Protein AF-A0A3A8YTS2-F1 (afdb_monomer_lite)

Foldseek 3Di:
DDDDDDDDDPPPPPPVVVVVVVVVVVVCCV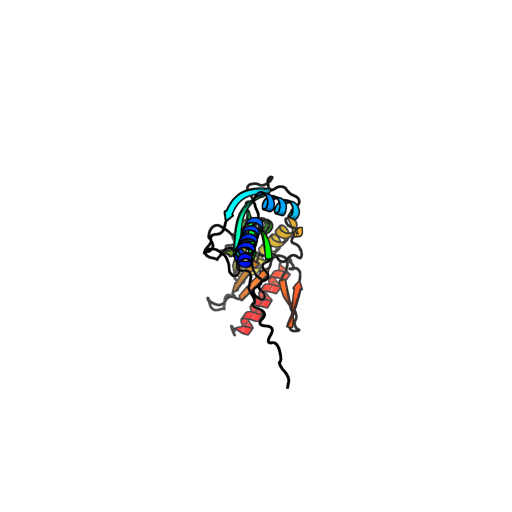VVAFDDQVRLQVVVCVVPVAGKHWDDKAWADPVFFAPQWPTKMKTWMDGPVGRVQIWMKMWTWGDPPPDPDIDIDIAICSLQSVLVVLLVVLCVVLVFDWDKDFAAPRTHPPPDPGGRHIEIEGEDEPVCLLVVLVSQLVSLVVSCVVCVVCQVPQDPYWYWYFYDYPQFDPPDTQIDIDGRNWDFDQDPVRHTDIDGDDSDSVSVSVSRVVSVVVSCVVVVRD

Radius of gyration: 25.74 Å; chains: 1; bounding box: 51×33×103 Å

Secondary structure (DSSP, 8-state):
--------------TTHHHHHHHHHHHHHHHTSS--HHHHHHHHHHHHSS-EEEEEEEEPPGGGBPTTEEEEEEEEEEESS-TT--EEEEEEEE--SSSS--EEEEEE-HHHHHHHHHHHHHHHHHT---EEEEE-TTB-TT-TT--SEEEEEEEE-GGGHHHHHHHHHHHHHHHHHH-GGGTTS--S-EEEEEE--TTS-TT--EEEEEETT-EEEE-TTS-EEEE-----HHHHHHHHHHHHHHHHHHHT--

pLDDT: mean 82.8, std 15.95, range [35.78, 97.44]

Structure (mmCIF, N/CA/C/O backbone):
data_AF-A0A3A8YTS2-F1
#
_entry.id   AF-A0A3A8YTS2-F1
#
loop_
_atom_site.group_PDB
_atom_site.id
_atom_site.type_symbol
_atom_site.label_atom_id
_atom_site.label_alt_id
_atom_site.label_comp_id
_atom_site.label_asym_id
_atom_site.label_entity_id
_atom_site.label_seq_id
_atom_site.pdbx_PDB_ins_code
_atom_site.Cartn_x
_atom_site.Cartn_y
_atom_site.Cartn_z
_atom_site.occupancy
_atom_site.B_iso_or_equiv
_atom_site.auth_seq_id
_atom_site.auth_comp_id
_atom_site.auth_asym_id
_atom_site.auth_atom_id
_atom_site.pdbx_PDB_model_num
ATOM 1 N N . MET A 1 1 ? 30.943 -3.050 80.543 1.00 38.50 1 MET A N 1
ATOM 2 C CA . MET A 1 1 ? 30.653 -4.129 79.573 1.00 38.50 1 MET A CA 1
ATOM 3 C C . MET A 1 1 ? 29.351 -3.802 78.863 1.00 38.50 1 MET A C 1
ATOM 5 O O . MET A 1 1 ? 28.360 -3.494 79.508 1.00 38.50 1 MET A O 1
ATOM 9 N N . THR A 1 2 ? 29.415 -3.751 77.541 1.00 40.06 2 THR A N 1
ATOM 10 C CA . THR A 1 2 ? 28.411 -3.272 76.585 1.00 40.06 2 THR A CA 1
ATOM 11 C C . THR A 1 2 ? 27.394 -4.365 76.243 1.00 40.06 2 THR A C 1
ATOM 13 O O . THR A 1 2 ? 27.772 -5.428 75.763 1.00 40.06 2 THR A O 1
ATOM 16 N N . GLY A 1 3 ? 26.097 -4.098 76.428 1.00 35.78 3 GLY A N 1
ATOM 17 C CA . GLY A 1 3 ? 25.003 -4.967 75.976 1.00 35.78 3 GLY A CA 1
ATOM 18 C C . GLY A 1 3 ? 24.185 -4.301 74.869 1.00 35.78 3 GLY A C 1
ATOM 19 O O . GLY A 1 3 ? 23.282 -3.521 75.149 1.00 35.78 3 GLY A O 1
ATOM 20 N N . ARG A 1 4 ? 24.508 -4.581 73.600 1.00 39.16 4 ARG A N 1
ATOM 21 C CA . ARG A 1 4 ? 23.754 -4.116 72.418 1.00 39.16 4 ARG A CA 1
ATOM 22 C C . ARG A 1 4 ? 22.434 -4.888 72.298 1.00 39.16 4 ARG A C 1
ATOM 24 O O . ARG A 1 4 ? 22.449 -6.091 72.040 1.00 39.16 4 ARG A O 1
ATOM 31 N N . ALA A 1 5 ? 21.301 -4.195 72.395 1.00 44.59 5 ALA A N 1
ATOM 32 C CA . ALA A 1 5 ? 19.997 -4.740 72.029 1.00 44.59 5 ALA A CA 1
ATOM 33 C C . ALA A 1 5 ? 19.909 -4.937 70.500 1.00 44.59 5 ALA A C 1
ATOM 35 O O . ALA A 1 5 ? 20.034 -3.987 69.727 1.00 44.59 5 ALA A O 1
ATOM 36 N N . LYS A 1 6 ? 19.700 -6.180 70.047 1.00 41.78 6 LYS A N 1
ATOM 37 C CA . LYS A 1 6 ? 19.416 -6.508 68.640 1.00 41.78 6 LYS A CA 1
ATOM 38 C C . LYS A 1 6 ? 17.939 -6.234 68.341 1.00 41.78 6 LYS A C 1
ATOM 40 O O . LYS A 1 6 ? 17.083 -7.058 68.654 1.00 41.78 6 LYS A O 1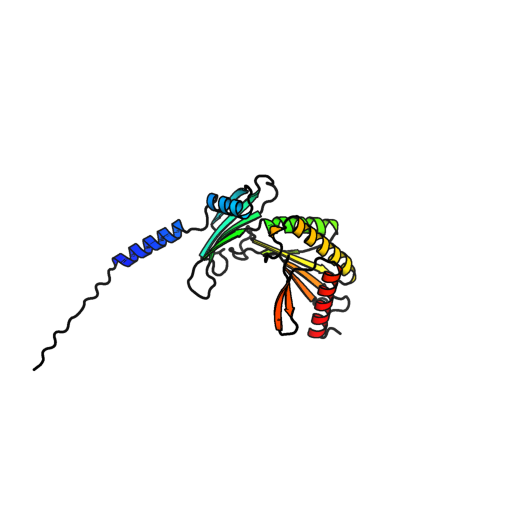
ATOM 45 N N . PHE A 1 7 ? 17.644 -5.117 67.680 1.00 37.53 7 PHE A N 1
ATOM 46 C CA . PHE A 1 7 ? 16.346 -4.899 67.039 1.00 37.53 7 PHE A CA 1
ATOM 47 C C . PHE A 1 7 ? 16.195 -5.864 65.851 1.00 37.53 7 PHE A C 1
ATOM 49 O O . PHE A 1 7 ? 16.777 -5.668 64.786 1.00 37.53 7 PHE A O 1
ATOM 56 N N . ARG A 1 8 ? 15.418 -6.939 66.026 1.00 40.88 8 ARG A N 1
ATOM 57 C CA . ARG A 1 8 ? 14.918 -7.757 64.911 1.00 40.88 8 ARG A CA 1
ATOM 58 C C . ARG A 1 8 ? 13.651 -7.103 64.361 1.00 40.88 8 ARG A C 1
ATOM 60 O O . ARG A 1 8 ? 12.563 -7.332 64.882 1.00 40.88 8 ARG A O 1
ATOM 67 N N . LEU A 1 9 ? 13.775 -6.335 63.280 1.00 39.00 9 LEU A N 1
ATOM 68 C CA . LEU A 1 9 ? 12.622 -5.972 62.455 1.00 39.00 9 LEU A CA 1
ATOM 69 C C . LEU A 1 9 ? 12.096 -7.236 61.755 1.00 39.00 9 LEU A C 1
ATOM 71 O O . LEU A 1 9 ? 12.666 -7.707 60.772 1.00 39.00 9 LEU A O 1
ATOM 75 N N . LYS A 1 10 ? 10.993 -7.801 62.259 1.00 46.00 10 LYS A N 1
ATOM 76 C CA . LYS A 1 10 ? 10.183 -8.768 61.505 1.00 46.00 10 LYS A CA 1
ATOM 77 C C . LYS A 1 10 ? 9.500 -8.016 60.357 1.00 46.00 10 LYS A C 1
ATOM 79 O O . LYS A 1 10 ? 8.442 -7.425 60.555 1.00 46.00 10 LYS A O 1
ATOM 84 N N . LYS A 1 11 ? 10.085 -8.051 59.154 1.00 50.50 11 LYS A N 1
ATOM 85 C CA . LYS A 1 11 ? 9.394 -7.684 57.906 1.00 50.50 11 LYS A CA 1
ATOM 86 C C . LYS A 1 11 ? 8.239 -8.667 57.683 1.00 50.50 11 LYS A C 1
ATOM 88 O O . LYS A 1 11 ? 8.416 -9.711 57.068 1.00 50.50 11 LYS A O 1
ATOM 93 N N . LYS A 1 12 ? 7.048 -8.352 58.197 1.00 51.62 12 LYS A N 1
ATOM 94 C CA . LYS A 1 12 ? 5.807 -8.925 57.668 1.00 51.62 12 LYS A CA 1
ATOM 95 C C . LYS A 1 12 ? 5.528 -8.198 56.354 1.00 51.62 12 LYS A C 1
ATOM 97 O O . LYS A 1 12 ? 4.976 -7.104 56.366 1.00 51.62 12 LYS A O 1
ATOM 102 N N . GLN A 1 13 ? 5.991 -8.754 55.235 1.00 56.69 13 GLN A N 1
ATOM 103 C CA . GLN A 1 13 ? 5.533 -8.293 53.923 1.00 56.69 13 GLN A CA 1
ATOM 104 C C . GLN A 1 13 ? 4.017 -8.534 53.843 1.00 56.69 13 GLN A C 1
ATOM 106 O O . GLN A 1 13 ? 3.571 -9.641 54.161 1.00 56.69 13 GLN A O 1
ATOM 111 N N . PRO A 1 14 ? 3.203 -7.528 53.484 1.00 54.41 14 PRO A N 1
ATOM 112 C CA . PRO A 1 14 ? 1.765 -7.701 53.420 1.00 54.41 14 PRO A CA 1
ATOM 113 C C . PRO A 1 14 ? 1.437 -8.528 52.173 1.00 54.41 14 PRO A C 1
ATOM 115 O O . PRO A 1 14 ? 1.410 -8.014 51.059 1.00 54.41 14 PRO A O 1
ATOM 118 N N . LEU A 1 15 ? 1.164 -9.819 52.374 1.00 58.44 15 LEU A N 1
ATOM 119 C CA . LEU A 1 15 ? 0.694 -10.766 51.349 1.00 58.44 15 LEU A CA 1
ATOM 120 C C . LEU A 1 15 ? -0.570 -10.287 50.602 1.00 58.44 15 LEU A C 1
ATOM 122 O O . LEU A 1 15 ? -0.858 -10.770 49.515 1.00 58.44 15 LEU A O 1
ATOM 126 N N . TRP A 1 16 ? -1.286 -9.304 51.151 1.00 53.66 16 TRP A N 1
ATOM 127 C CA . TRP A 1 16 ? -2.486 -8.686 50.580 1.00 53.66 16 TRP A CA 1
ATOM 128 C C . TRP A 1 16 ? -2.204 -7.671 49.462 1.00 53.66 16 TRP A C 1
ATOM 130 O O . TRP A 1 16 ? -3.100 -7.365 48.682 1.00 53.66 16 TRP A O 1
ATOM 140 N N . ALA A 1 17 ? -0.971 -7.166 49.341 1.00 61.22 17 ALA A N 1
ATOM 141 C CA . ALA A 1 17 ? -0.621 -6.215 48.284 1.00 61.22 17 ALA A CA 1
ATOM 142 C C . ALA A 1 17 ? -0.572 -6.876 46.894 1.00 61.22 17 ALA A C 1
ATOM 144 O O . ALA A 1 17 ? -0.931 -6.251 45.904 1.00 61.22 17 ALA A O 1
ATOM 145 N N . LEU A 1 18 ? -0.181 -8.152 46.825 1.00 65.50 18 LEU A N 1
ATOM 146 C CA . LEU A 1 18 ? -0.110 -8.938 45.588 1.00 65.50 18 LEU A CA 1
ATOM 147 C C . LEU A 1 18 ? -1.474 -9.151 44.902 1.00 65.50 18 LEU A C 1
ATOM 149 O O . LEU A 1 18 ? -1.565 -8.854 43.713 1.00 65.50 18 LEU A O 1
ATOM 153 N N . PRO A 1 19 ? -2.541 -9.610 45.587 1.00 70.88 19 PRO A N 1
ATOM 154 C CA . PRO A 1 19 ? -3.847 -9.784 44.953 1.00 70.88 19 PRO A CA 1
ATOM 155 C C . PRO A 1 19 ? -4.504 -8.451 44.578 1.00 70.88 19 PRO A C 1
ATOM 157 O O . PRO A 1 19 ? -5.161 -8.382 43.545 1.00 70.88 19 PRO A O 1
ATOM 160 N N . ILE A 1 20 ? -4.292 -7.381 45.355 1.00 76.06 20 ILE A N 1
ATOM 161 C CA . ILE A 1 20 ? -4.792 -6.038 45.017 1.00 76.06 20 ILE A CA 1
ATOM 162 C C . ILE A 1 20 ? -4.065 -5.498 43.784 1.00 76.06 20 ILE A C 1
ATOM 164 O O . ILE A 1 20 ? -4.709 -5.008 42.865 1.00 76.06 20 ILE A O 1
ATOM 168 N N . LEU A 1 21 ? -2.740 -5.641 43.720 1.00 74.31 21 LEU A N 1
ATOM 169 C CA . LEU A 1 21 ? -1.957 -5.246 42.552 1.00 74.31 21 LEU A CA 1
ATOM 170 C C . LEU A 1 21 ? -2.343 -6.063 41.313 1.00 74.31 21 LEU A C 1
ATOM 172 O O . LEU A 1 21 ? -2.489 -5.490 40.241 1.00 74.31 21 LEU A O 1
ATOM 176 N N . ALA A 1 22 ? -2.567 -7.372 41.455 1.00 74.31 22 ALA A N 1
ATOM 177 C CA . ALA A 1 22 ? -3.035 -8.232 40.369 1.00 74.31 22 ALA A CA 1
ATOM 178 C C . ALA A 1 22 ? -4.455 -7.867 39.908 1.00 74.31 22 ALA A C 1
ATOM 180 O O . ALA A 1 22 ? -4.718 -7.861 38.710 1.00 74.31 22 ALA A O 1
ATOM 181 N N . ALA A 1 23 ? -5.356 -7.516 40.829 1.00 72.12 23 ALA A N 1
ATOM 182 C CA . ALA A 1 23 ? -6.703 -7.058 40.505 1.00 72.12 23 ALA A CA 1
ATOM 183 C C . ALA A 1 23 ? -6.691 -5.681 39.824 1.00 72.12 23 ALA A C 1
ATOM 185 O O . ALA A 1 23 ? -7.392 -5.489 38.837 1.00 72.12 23 ALA A O 1
ATOM 186 N N . VAL A 1 24 ? -5.856 -4.747 40.288 1.00 70.00 24 VAL A N 1
ATOM 187 C CA . VAL A 1 24 ? -5.654 -3.441 39.645 1.00 70.00 24 VAL A CA 1
ATOM 188 C C . VAL A 1 24 ? -5.032 -3.621 38.262 1.00 70.00 24 VAL A C 1
ATOM 190 O O . VAL A 1 24 ? -5.533 -3.043 37.309 1.00 70.00 24 VAL A O 1
ATOM 193 N N . LEU A 1 25 ? -4.021 -4.479 38.107 1.00 61.66 25 LEU A N 1
ATOM 194 C CA . LEU A 1 25 ? -3.451 -4.836 36.803 1.00 61.66 25 LEU A CA 1
ATOM 195 C C . LEU A 1 25 ? -4.480 -5.503 35.888 1.00 61.66 25 LEU A C 1
ATOM 197 O O . LEU A 1 25 ? -4.519 -5.187 34.709 1.00 61.66 25 LEU A O 1
ATOM 201 N N . ALA A 1 26 ? -5.339 -6.382 36.404 1.00 56.75 26 ALA A N 1
ATOM 202 C CA . ALA A 1 26 ? -6.396 -7.012 35.619 1.00 56.75 26 ALA A CA 1
ATOM 203 C C . ALA A 1 26 ? -7.455 -5.991 35.176 1.00 56.75 26 ALA A C 1
ATOM 205 O O . ALA A 1 26 ? -7.835 -5.975 34.009 1.00 56.75 26 ALA A O 1
ATOM 206 N N . VAL A 1 27 ? -7.887 -5.098 36.071 1.00 53.81 27 VAL A N 1
ATOM 207 C CA . VAL A 1 27 ? -8.822 -4.009 35.752 1.00 53.81 27 VAL A CA 1
ATOM 208 C C . VAL A 1 27 ? -8.192 -3.015 34.779 1.00 53.81 27 VAL A C 1
ATOM 210 O O . VAL A 1 27 ? -8.873 -2.584 33.856 1.00 53.81 27 VAL A O 1
ATOM 213 N N . LEU A 1 28 ? -6.900 -2.704 34.907 1.00 53.47 28 LEU A N 1
ATOM 214 C CA . LEU A 1 28 ? -6.157 -1.902 33.935 1.00 53.47 28 LEU A CA 1
ATOM 215 C C . LEU A 1 28 ? -6.074 -2.636 32.587 1.00 53.47 28 LEU A C 1
ATOM 217 O O . LEU A 1 28 ? -6.464 -2.078 31.578 1.00 53.47 28 LEU A O 1
ATOM 221 N N . CYS A 1 29 ? -5.714 -3.915 32.532 1.00 52.31 29 CYS A N 1
ATOM 222 C CA . CYS A 1 29 ? -5.696 -4.686 31.282 1.00 52.31 29 CYS A CA 1
ATOM 223 C C . CYS A 1 29 ? -7.077 -4.812 30.604 1.00 52.31 29 CYS A C 1
ATOM 225 O O . CYS A 1 29 ? -7.149 -4.952 29.384 1.00 52.31 29 CYS A O 1
ATOM 227 N N . ILE A 1 30 ? -8.172 -4.779 31.374 1.00 49.91 30 ILE A N 1
ATOM 228 C CA . ILE A 1 30 ? -9.552 -4.817 30.859 1.00 49.91 30 ILE A CA 1
ATOM 229 C C . ILE A 1 30 ? -10.023 -3.419 30.421 1.00 49.91 30 ILE A C 1
ATOM 231 O O . ILE A 1 30 ? -10.645 -3.289 29.369 1.00 49.91 30 ILE A O 1
ATOM 235 N N . SER A 1 31 ? -9.706 -2.376 31.193 1.00 43.81 31 SER A N 1
ATOM 236 C CA . SER A 1 31 ? -10.124 -0.985 30.932 1.00 43.81 31 SER A CA 1
ATOM 237 C C . SER A 1 31 ? -9.266 -0.304 29.863 1.00 43.81 31 SER A C 1
ATOM 239 O O . SER A 1 31 ? -9.747 0.566 29.148 1.00 43.81 31 SER A O 1
ATOM 241 N N . PHE A 1 32 ? -8.016 -0.744 29.721 1.00 52.72 32 PHE A N 1
ATOM 242 C CA . PHE A 1 32 ? -7.066 -0.360 28.680 1.00 52.72 32 PHE A CA 1
ATOM 243 C C . PHE A 1 32 ? -6.991 -1.444 27.596 1.00 52.72 32 PHE A C 1
ATOM 245 O O . PHE A 1 32 ? -5.965 -1.614 26.959 1.00 52.72 32 PHE A O 1
ATOM 252 N N . GLY A 1 33 ? -8.045 -2.235 27.373 1.00 57.69 33 GLY A N 1
ATOM 253 C CA . GLY A 1 33 ? -8.090 -3.148 26.228 1.00 57.69 33 GLY A CA 1
ATOM 254 C C . GLY A 1 33 ? -7.972 -2.395 24.888 1.00 57.69 33 GLY A C 1
ATOM 255 O O . GLY A 1 33 ? -8.182 -1.183 24.842 1.00 57.69 33 GLY A O 1
ATOM 256 N N . PRO A 1 34 ? -7.636 -3.074 23.776 1.00 68.62 34 PRO A N 1
ATOM 257 C CA . PRO A 1 34 ? -7.654 -2.440 22.459 1.00 68.62 34 PRO A CA 1
ATOM 258 C C . PRO A 1 34 ? -9.042 -1.839 22.168 1.00 68.62 34 PRO A C 1
ATOM 260 O O . PRO A 1 34 ? -10.056 -2.402 22.595 1.00 68.62 34 PRO A O 1
ATOM 263 N N . SER A 1 35 ? -9.062 -0.694 21.474 1.00 77.69 35 SER A N 1
ATOM 264 C CA . SER A 1 35 ? -10.186 0.252 21.372 1.00 77.69 35 SER A CA 1
ATOM 265 C C . SER A 1 35 ? -11.552 -0.396 21.113 1.00 77.69 35 SER A C 1
ATOM 267 O O . SER A 1 35 ? -11.673 -1.410 20.438 1.00 77.69 35 SER A O 1
ATOM 269 N N . SER A 1 36 ? -12.637 0.199 21.609 1.00 88.12 36 SER A N 1
ATOM 270 C CA . SER A 1 36 ? -13.996 -0.222 21.231 1.00 88.12 36 SER A CA 1
ATOM 271 C C . SER A 1 36 ? -14.341 0.200 19.792 1.00 88.12 36 SER A C 1
ATOM 273 O O . SER A 1 36 ? -13.640 1.013 19.188 1.00 88.12 36 SER A O 1
ATOM 275 N N . ARG A 1 37 ? -15.464 -0.295 19.241 1.00 92.81 37 ARG A N 1
ATOM 276 C CA . ARG A 1 37 ? -15.990 0.180 17.940 1.00 92.81 37 ARG A CA 1
ATOM 277 C C . ARG A 1 37 ? -16.213 1.696 17.942 1.00 92.81 37 ARG A C 1
ATOM 279 O O . ARG A 1 37 ? -15.852 2.364 16.982 1.00 92.81 37 ARG A O 1
ATOM 286 N N . SER A 1 38 ? -16.773 2.237 19.025 1.00 90.31 38 SER A N 1
ATOM 287 C CA . SER A 1 38 ? -17.026 3.675 19.160 1.00 90.31 38 SER A CA 1
ATOM 288 C C . SER A 1 38 ? -15.731 4.482 19.224 1.00 90.31 38 SER A C 1
ATOM 290 O O . SER A 1 38 ? -15.632 5.506 18.558 1.00 90.31 38 SER A O 1
ATOM 292 N N . ALA A 1 39 ? -14.728 3.996 19.962 1.00 91.31 39 ALA A N 1
ATOM 293 C CA . ALA A 1 39 ? -13.422 4.647 20.045 1.00 91.31 39 ALA A CA 1
ATOM 294 C C . ALA A 1 39 ? -12.687 4.629 18.694 1.00 91.31 39 ALA A C 1
ATOM 296 O O . ALA A 1 39 ? -12.148 5.651 18.285 1.00 91.31 39 ALA A O 1
ATOM 297 N N . MET A 1 40 ? -12.729 3.511 17.957 1.00 94.31 40 MET A N 1
ATOM 298 C CA . MET A 1 40 ? -12.158 3.442 16.605 1.00 94.31 40 MET A CA 1
ATOM 299 C C . MET A 1 40 ? -12.880 4.387 15.636 1.00 94.31 40 MET A C 1
ATOM 301 O O . MET A 1 40 ? -12.242 5.110 14.878 1.00 94.31 40 MET A O 1
ATOM 305 N N . LYS A 1 41 ? -14.216 4.448 15.696 1.00 94.69 41 LYS A N 1
ATOM 306 C CA . LYS A 1 41 ? -14.986 5.406 14.895 1.00 94.69 41 LYS A CA 1
ATOM 307 C C . LYS A 1 41 ? -14.583 6.855 15.203 1.00 94.69 41 LYS A C 1
ATOM 309 O O . LYS A 1 41 ? -14.443 7.654 14.281 1.00 94.69 41 LYS A O 1
ATOM 314 N N . GLN A 1 42 ? -14.420 7.192 16.482 1.00 93.19 42 GLN A N 1
ATOM 315 C CA . GLN A 1 42 ? -13.991 8.522 16.907 1.00 93.19 42 GLN A CA 1
ATOM 316 C C . GLN A 1 42 ? -12.585 8.848 16.394 1.00 93.19 42 GLN A C 1
ATOM 318 O O . GLN A 1 42 ? -12.412 9.911 15.808 1.00 93.19 42 GLN A O 1
ATOM 323 N N . TYR A 1 43 ? -11.635 7.919 16.533 1.00 92.75 43 TYR A N 1
ATOM 324 C CA . TYR A 1 43 ? -10.276 8.053 16.003 1.00 92.75 43 TYR A CA 1
ATOM 325 C C . TYR A 1 43 ? -10.273 8.372 14.502 1.00 92.75 43 TYR A C 1
ATOM 327 O O . TYR A 1 43 ? -9.673 9.359 14.086 1.00 92.75 43 TYR A O 1
ATOM 335 N N . LEU A 1 44 ? -11.000 7.593 13.693 1.00 94.62 44 LEU A N 1
ATOM 336 C CA . LEU A 1 44 ? -11.069 7.813 12.244 1.00 94.62 44 LEU A CA 1
ATOM 337 C C . LEU A 1 44 ? -11.681 9.179 11.905 1.00 94.62 44 LEU A C 1
ATOM 339 O O . LEU A 1 44 ? -11.197 9.880 11.020 1.00 94.62 44 LEU A O 1
ATOM 343 N N . ARG A 1 45 ? -12.720 9.592 12.640 1.00 94.62 45 ARG A N 1
ATOM 344 C CA . ARG A 1 45 ? -13.344 10.905 12.454 1.00 94.62 45 ARG A CA 1
ATOM 345 C C . ARG A 1 45 ? -12.409 12.054 12.813 1.00 94.62 45 ARG A C 1
ATOM 347 O O . ARG A 1 45 ? -12.382 13.045 12.096 1.00 94.62 45 ARG A O 1
ATOM 354 N N . GLU A 1 46 ? -11.671 11.938 13.910 1.00 92.12 46 GLU A N 1
ATOM 355 C CA . GLU A 1 46 ? -10.689 12.943 14.326 1.00 92.12 46 GLU A CA 1
ATOM 356 C C . GLU A 1 46 ? -9.531 13.033 13.329 1.00 92.12 46 GLU A C 1
ATOM 358 O O . GLU A 1 46 ? -9.104 14.134 12.993 1.00 92.12 46 GLU A O 1
ATOM 363 N N . ARG A 1 47 ? -9.072 11.890 12.808 1.00 89.75 47 ARG A N 1
ATOM 364 C CA . ARG A 1 47 ? -7.975 11.821 11.838 1.00 89.75 47 ARG A CA 1
ATOM 365 C C . ARG A 1 47 ? -8.346 12.405 10.474 1.00 89.75 47 ARG A C 1
ATOM 367 O O . ARG A 1 47 ? -7.540 13.125 9.893 1.00 89.75 47 ARG A O 1
ATOM 374 N N . TYR A 1 48 ? -9.541 12.100 9.969 1.00 90.94 48 TYR A N 1
ATOM 375 C CA . TYR A 1 48 ? -9.929 12.412 8.587 1.00 90.94 48 TYR A CA 1
ATOM 376 C C . TYR A 1 48 ? -11.019 13.479 8.453 1.00 90.94 48 TYR A C 1
ATOM 378 O O . TYR A 1 48 ? -11.421 13.804 7.339 1.00 90.94 48 TYR A O 1
ATOM 386 N N . GLY A 1 49 ? -11.551 14.002 9.560 1.00 92.44 49 GLY A N 1
ATOM 387 C CA . GLY A 1 49 ? -12.611 15.016 9.539 1.00 92.44 49 GLY A CA 1
ATOM 388 C C . GLY A 1 49 ? -13.928 14.545 8.909 1.00 92.44 49 GLY A C 1
ATOM 389 O O . GLY A 1 49 ? -14.759 15.375 8.547 1.00 92.44 49 GLY A O 1
ATOM 390 N N . ARG A 1 50 ? -14.136 13.228 8.768 1.00 93.94 50 ARG A N 1
ATOM 391 C CA . ARG A 1 50 ? -15.301 12.628 8.093 1.00 93.94 50 ARG A CA 1
ATOM 392 C C . ARG A 1 50 ? -15.924 11.492 8.898 1.00 93.94 50 ARG A C 1
ATOM 394 O O . ARG A 1 50 ? -15.311 10.931 9.802 1.00 93.94 50 ARG A O 1
ATOM 401 N N . GLU A 1 51 ? -17.166 11.145 8.577 1.00 96.62 51 GLU A N 1
ATOM 402 C CA . GLU A 1 51 ? -17.892 10.079 9.271 1.00 96.62 51 GLU A CA 1
ATOM 403 C C . GLU A 1 51 ? -17.600 8.698 8.670 1.00 96.62 51 GLU A C 1
ATOM 405 O O . GLU A 1 51 ? -17.694 8.492 7.462 1.00 96.62 51 GLU A O 1
ATOM 410 N N . PHE A 1 52 ? -17.340 7.728 9.547 1.00 97.12 52 PHE A N 1
ATOM 411 C CA . PHE A 1 52 ? -17.096 6.332 9.182 1.00 97.12 52 PHE A CA 1
ATOM 412 C C . PHE A 1 52 ? -18.089 5.389 9.854 1.00 97.12 52 PHE A C 1
ATOM 414 O O . PHE A 1 52 ? -18.663 5.680 10.914 1.00 97.12 52 PHE A O 1
ATOM 421 N N . VAL A 1 53 ? -18.249 4.215 9.256 1.00 97.00 53 VAL A N 1
ATOM 422 C CA . VAL A 1 53 ? -18.989 3.092 9.819 1.00 97.00 53 VAL A CA 1
ATOM 423 C C . VAL A 1 53 ? -18.013 1.953 10.072 1.00 97.00 53 VAL A C 1
ATOM 425 O O . VAL A 1 53 ? -17.288 1.526 9.181 1.00 97.00 53 VAL A O 1
ATOM 428 N N . ILE A 1 54 ? -18.011 1.438 11.301 1.00 97.25 54 ILE A N 1
ATOM 429 C CA . ILE A 1 54 ? -17.336 0.177 11.609 1.00 97.25 54 ILE A CA 1
ATOM 430 C C . ILE A 1 54 ? -18.271 -0.945 11.170 1.00 97.25 54 ILE A C 1
ATOM 432 O O . ILE A 1 54 ? -19.410 -0.995 11.637 1.00 97.25 54 ILE A O 1
ATOM 436 N N . LEU A 1 55 ? -17.805 -1.830 10.297 1.00 96.31 55 LEU A N 1
ATOM 437 C CA . LEU A 1 55 ? -18.553 -2.973 9.780 1.00 96.31 55 LEU A CA 1
ATOM 438 C C . LEU A 1 55 ? -18.364 -4.165 10.726 1.00 96.31 55 LEU A C 1
ATOM 440 O O . LEU A 1 55 ? -19.301 -4.589 11.407 1.00 96.31 55 LEU A O 1
ATOM 444 N N . SER A 1 56 ? -17.122 -4.606 10.910 1.00 95.25 56 SER A N 1
ATOM 445 C CA . SER A 1 56 ? -16.742 -5.719 11.787 1.00 95.25 56 SER A CA 1
ATOM 446 C C . SER A 1 56 ? -15.771 -5.259 12.880 1.00 95.25 56 SER A C 1
ATOM 448 O O . SER A 1 56 ? -15.158 -4.194 12.801 1.00 95.25 56 SER A O 1
ATOM 450 N N . SER A 1 57 ? -15.674 -6.037 13.957 1.00 94.50 57 SER A N 1
ATOM 451 C CA . SER A 1 57 ? -14.651 -5.840 14.982 1.00 94.50 57 SER A CA 1
ATOM 452 C C . SER A 1 57 ? -14.329 -7.169 15.631 1.00 94.50 57 SER A C 1
ATOM 454 O O . SER A 1 57 ? -15.222 -7.811 16.183 1.00 94.50 57 SER A O 1
ATOM 456 N N . GLU A 1 58 ? -13.058 -7.541 15.605 1.00 92.75 58 GLU A N 1
ATOM 457 C CA . GLU A 1 58 ? -12.596 -8.846 16.055 1.00 92.75 58 GLU A CA 1
ATOM 458 C C . GLU A 1 58 ? -11.399 -8.678 16.980 1.00 92.75 58 GLU A C 1
ATOM 460 O O . GLU A 1 58 ? -10.471 -7.916 16.710 1.00 92.75 58 GLU A O 1
ATOM 465 N N . LYS A 1 59 ? -11.427 -9.369 18.121 1.00 92.25 59 LYS A N 1
ATOM 466 C CA . LYS A 1 59 ? -10.251 -9.454 18.984 1.00 92.25 59 LYS A CA 1
ATOM 467 C C . LYS A 1 59 ? -9.305 -10.484 18.379 1.00 92.25 59 LYS A C 1
ATOM 469 O O . LYS A 1 59 ? -9.728 -11.609 18.132 1.00 92.25 59 LYS A O 1
ATOM 474 N N . VAL A 1 60 ? -8.043 -10.114 18.198 1.00 92.06 60 VAL A N 1
ATOM 475 C CA . VAL A 1 60 ? -7.047 -11.009 17.606 1.00 92.06 60 VAL A CA 1
ATOM 476 C C . VAL A 1 60 ? -6.698 -12.114 18.615 1.00 92.06 60 VAL A C 1
ATOM 478 O O . VAL A 1 60 ? -6.371 -11.796 19.768 1.00 92.06 60 VAL A O 1
ATOM 481 N N . PRO A 1 61 ? -6.794 -13.400 18.228 1.00 92.06 61 PRO A N 1
ATOM 482 C CA . PRO A 1 61 ? -6.336 -14.5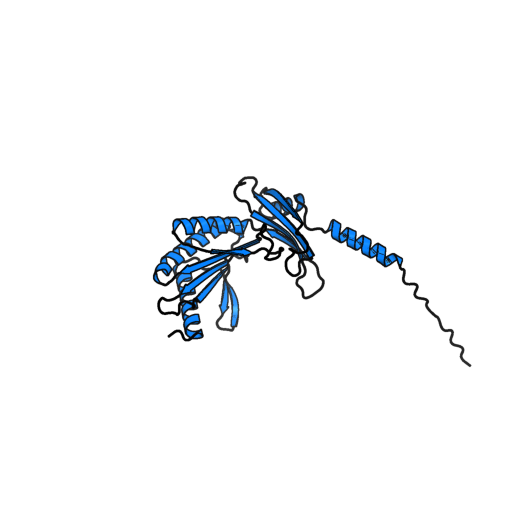20 19.044 1.00 92.06 61 PRO A CA 1
ATOM 483 C C . PRO A 1 61 ? -4.853 -14.395 19.397 1.00 92.06 61 PRO A C 1
ATOM 485 O O . PRO A 1 61 ? -4.064 -13.860 18.623 1.00 92.06 61 PRO A O 1
ATOM 488 N N . ARG A 1 62 ? -4.459 -14.882 20.578 1.00 89.56 62 ARG A N 1
ATOM 489 C CA . ARG A 1 62 ? -3.093 -14.697 21.100 1.00 89.56 62 ARG A CA 1
ATOM 490 C C . ARG A 1 62 ? -2.024 -15.332 20.203 1.00 89.56 62 ARG A C 1
ATOM 492 O O . ARG A 1 62 ? -0.927 -14.799 20.101 1.00 89.56 62 ARG A O 1
ATOM 499 N N . ASP A 1 63 ? -2.351 -16.461 19.595 1.00 93.31 63 ASP A N 1
ATOM 500 C CA . ASP A 1 63 ? -1.535 -17.216 18.643 1.00 93.31 63 ASP A CA 1
ATOM 501 C C . ASP A 1 63 ? -1.388 -16.525 17.279 1.00 93.31 63 ASP A C 1
ATOM 503 O O . ASP A 1 63 ? -0.459 -16.839 16.544 1.00 93.31 63 ASP A O 1
ATOM 507 N N . LEU A 1 64 ? -2.246 -15.546 16.977 1.00 94.56 64 LEU A N 1
ATOM 508 C CA . LEU A 1 64 ? -2.211 -14.745 15.750 1.00 94.56 64 LEU A CA 1
ATOM 509 C C . LEU A 1 64 ? -1.714 -13.311 15.987 1.00 94.56 64 LEU A C 1
ATOM 511 O O . LEU A 1 64 ? -1.870 -12.445 15.124 1.00 94.56 64 LEU A O 1
ATOM 515 N N . LEU A 1 65 ? -1.136 -13.025 17.156 1.00 93.44 65 LEU A N 1
ATOM 516 C CA . LEU A 1 65 ? -0.528 -11.726 17.434 1.00 93.44 65 LEU A CA 1
ATOM 517 C C . LEU A 1 65 ? 0.848 -11.619 16.774 1.00 93.44 65 LEU A C 1
ATOM 519 O O . LEU A 1 65 ? 1.653 -12.548 16.795 1.00 93.44 65 LEU A O 1
ATOM 523 N N . GLY A 1 66 ? 1.128 -10.445 16.216 1.00 91.88 66 GLY A N 1
ATOM 524 C CA . GLY A 1 66 ? 2.430 -10.107 15.668 1.00 91.88 66 GLY A CA 1
ATOM 525 C C . GLY A 1 66 ? 3.510 -10.028 16.747 1.00 91.88 66 GLY A C 1
ATOM 526 O O . GLY A 1 66 ? 3.251 -9.976 17.954 1.00 91.88 66 GLY A O 1
ATOM 527 N N . HIS A 1 67 ? 4.765 -9.988 16.304 1.00 90.56 67 HIS A N 1
ATOM 528 C CA . HIS A 1 67 ? 5.905 -9.876 17.205 1.00 90.56 67 HIS A CA 1
ATOM 529 C C . HIS A 1 67 ? 5.777 -8.639 18.112 1.00 90.56 67 HIS A C 1
ATOM 531 O O . HIS A 1 67 ? 5.470 -7.546 17.639 1.00 90.56 67 HIS A O 1
ATOM 537 N N . ARG A 1 68 ? 6.027 -8.820 19.419 1.00 90.00 68 ARG A N 1
ATOM 538 C CA . ARG A 1 68 ? 5.941 -7.776 20.464 1.00 90.00 68 ARG A CA 1
ATOM 539 C C . ARG A 1 68 ? 4.550 -7.171 20.682 1.00 90.00 68 ARG A C 1
ATOM 541 O O . ARG A 1 68 ? 4.443 -6.168 21.383 1.00 90.00 68 ARG A O 1
ATOM 548 N N . VAL A 1 69 ? 3.495 -7.787 20.151 1.00 91.31 69 VAL A N 1
ATOM 549 C CA . VAL A 1 69 ? 2.106 -7.385 20.395 1.00 91.31 69 VAL A CA 1
ATOM 550 C C . VAL A 1 69 ? 1.525 -8.202 21.548 1.00 91.31 69 VAL A C 1
ATOM 552 O O . VAL A 1 69 ? 1.576 -9.429 21.552 1.00 91.31 69 VAL A O 1
ATOM 555 N N . TYR A 1 70 ? 0.949 -7.520 22.535 1.00 90.44 70 TYR A N 1
ATOM 556 C CA . TYR A 1 70 ? 0.337 -8.140 23.715 1.00 90.44 70 TYR A CA 1
ATOM 557 C C . TYR A 1 70 ? -1.164 -8.369 23.555 1.00 90.44 70 TYR A C 1
ATOM 559 O O . TYR A 1 70 ? -1.724 -9.310 24.117 1.00 90.44 70 TYR A O 1
ATOM 567 N N . SER A 1 71 ? -1.832 -7.479 22.826 1.00 91.88 71 SER A N 1
ATOM 568 C CA . SER A 1 71 ? -3.268 -7.531 22.581 1.00 91.88 71 SER A CA 1
ATOM 569 C C . SER A 1 71 ? -3.585 -6.665 21.377 1.00 91.88 71 SER A C 1
ATOM 571 O O . SER A 1 71 ? -3.075 -5.551 21.280 1.00 91.88 71 SER A O 1
ATOM 573 N N . ALA A 1 72 ? -4.438 -7.153 20.484 1.00 93.75 72 ALA A N 1
ATOM 574 C CA . ALA A 1 72 ? -4.896 -6.403 19.329 1.00 93.75 72 ALA A CA 1
ATOM 575 C C . ALA A 1 72 ? -6.386 -6.642 19.089 1.00 93.75 72 ALA A C 1
ATOM 577 O O . ALA A 1 72 ? -6.952 -7.685 19.435 1.00 93.75 72 ALA A O 1
ATOM 578 N N . ARG A 1 73 ? -7.024 -5.651 18.482 1.00 95.06 73 ARG A N 1
ATOM 579 C CA . ARG A 1 73 ? -8.356 -5.747 17.904 1.00 95.06 73 ARG A CA 1
ATOM 580 C C . ARG A 1 73 ? -8.299 -5.151 16.512 1.00 95.06 73 ARG A C 1
ATOM 5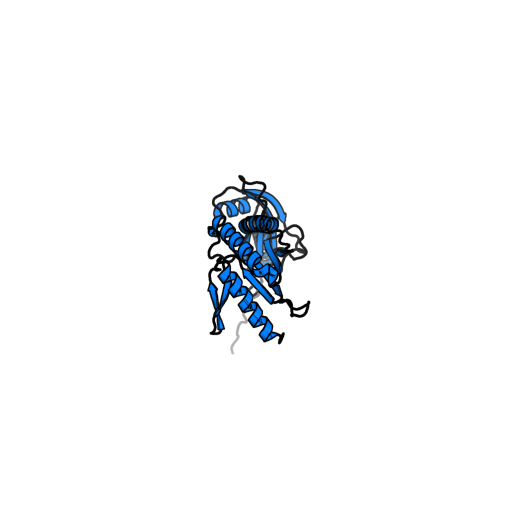82 O O . ARG A 1 73 ? -7.767 -4.056 16.339 1.00 95.06 73 ARG A O 1
ATOM 589 N N . THR A 1 74 ? -8.848 -5.870 15.552 1.00 95.50 74 THR A N 1
ATOM 590 C CA . THR A 1 74 ? -8.965 -5.445 14.163 1.00 95.50 74 THR A CA 1
ATOM 591 C C . THR A 1 74 ? -10.398 -5.023 13.876 1.00 95.50 74 THR A C 1
ATOM 593 O O . THR A 1 74 ? -11.349 -5.390 14.577 1.00 95.50 74 THR A O 1
ATOM 596 N N . PHE A 1 75 ? -10.544 -4.191 12.859 1.00 96.00 75 PHE A N 1
ATOM 597 C CA . PHE A 1 75 ? -11.804 -3.629 12.414 1.00 96.00 75 PHE A CA 1
ATOM 598 C C . PHE A 1 75 ? -11.799 -3.609 10.895 1.00 96.00 75 PHE A C 1
ATOM 600 O O . PHE A 1 75 ? -10.777 -3.296 10.287 1.00 96.00 75 PHE A O 1
ATOM 607 N N . THR A 1 76 ? -12.951 -3.872 10.294 1.00 96.94 76 THR A N 1
ATOM 608 C CA . THR A 1 76 ? -13.229 -3.422 8.931 1.00 96.94 76 THR A CA 1
ATOM 609 C C . THR A 1 76 ? -14.111 -2.190 9.029 1.00 96.94 76 THR A C 1
ATOM 611 O O . THR A 1 76 ? -15.105 -2.194 9.763 1.00 96.94 76 THR A O 1
ATOM 614 N N . ALA A 1 77 ? -13.751 -1.138 8.310 1.00 97.06 77 ALA A N 1
ATOM 615 C CA . ALA A 1 77 ? -14.464 0.125 8.282 1.00 97.06 77 ALA A CA 1
ATOM 616 C C . ALA A 1 77 ? -14.699 0.570 6.837 1.00 97.06 77 ALA A C 1
ATOM 618 O O . ALA A 1 77 ? -14.075 0.062 5.909 1.00 97.06 77 ALA A O 1
ATOM 619 N N . ALA A 1 78 ? -15.627 1.500 6.660 1.00 97.44 78 ALA A N 1
ATOM 620 C CA . ALA A 1 78 ? -15.840 2.201 5.403 1.00 97.44 78 ALA A CA 1
ATOM 621 C C . ALA A 1 78 ? -16.285 3.639 5.701 1.00 97.44 78 ALA A C 1
ATOM 623 O O . ALA A 1 78 ? -16.925 3.879 6.742 1.00 97.44 78 ALA A O 1
ATOM 624 N N . PRO A 1 79 ? -15.966 4.610 4.834 1.00 96.31 79 PRO A N 1
ATOM 625 C CA . PRO A 1 79 ? -16.606 5.912 4.884 1.00 96.31 79 PRO A CA 1
ATOM 626 C C . PRO A 1 79 ? -18.126 5.795 4.772 1.00 96.31 79 PRO A C 1
ATOM 628 O O . PRO A 1 79 ? -18.656 4.926 4.083 1.00 96.31 79 PRO A O 1
ATOM 631 N N . LYS A 1 80 ? -18.859 6.668 5.466 1.00 95.88 80 LYS A N 1
ATOM 632 C CA . LYS A 1 80 ? -20.330 6.625 5.446 1.00 95.88 80 LYS A CA 1
ATOM 633 C C . LYS A 1 80 ? -20.910 6.985 4.069 1.00 95.88 80 LYS A C 1
ATOM 635 O O . LYS A 1 80 ? -21.993 6.526 3.722 1.00 95.88 80 LYS A O 1
ATOM 640 N N . ASP A 1 81 ? -20.208 7.839 3.344 1.00 95.06 81 ASP A N 1
ATOM 641 C CA . ASP A 1 81 ? -20.527 8.385 2.025 1.00 95.06 81 ASP A CA 1
ATOM 642 C C . ASP A 1 81 ? -19.935 7.575 0.858 1.00 95.06 81 ASP A C 1
ATOM 644 O O . ASP A 1 81 ? -20.382 7.753 -0.269 1.00 95.06 81 ASP A O 1
ATOM 648 N N . ASP A 1 82 ? -19.001 6.657 1.126 1.00 94.50 82 ASP A N 1
ATOM 649 C CA . ASP A 1 82 ? -18.458 5.701 0.150 1.00 94.50 82 ASP A CA 1
ATOM 650 C C . ASP A 1 82 ? -18.322 4.304 0.793 1.00 94.50 82 ASP A C 1
ATOM 652 O O . ASP A 1 82 ? -17.250 3.930 1.272 1.00 94.50 82 ASP A O 1
ATOM 656 N N . PRO A 1 83 ? -19.418 3.527 0.877 1.00 92.50 83 PRO A N 1
ATOM 657 C CA . PRO A 1 83 ? -19.421 2.231 1.557 1.00 92.50 83 PRO A CA 1
ATOM 658 C C . PRO A 1 83 ? -18.658 1.126 0.804 1.00 92.50 83 PRO A C 1
ATOM 660 O O . PRO A 1 83 ? -18.396 0.067 1.390 1.00 92.50 83 PRO A O 1
ATOM 663 N N . ASP A 1 84 ? -18.323 1.351 -0.470 1.00 93.56 84 ASP A N 1
ATOM 664 C CA . ASP A 1 84 ? -17.586 0.395 -1.299 1.00 93.56 84 ASP A CA 1
ATOM 665 C C . ASP A 1 84 ? -16.082 0.445 -1.005 1.00 93.56 84 ASP A C 1
ATOM 667 O O . ASP A 1 84 ? -15.396 -0.575 -1.107 1.00 93.56 84 ASP A O 1
ATOM 671 N N . LEU A 1 85 ? -15.577 1.589 -0.531 1.00 93.50 85 LEU A N 1
ATOM 672 C CA . LEU A 1 85 ? -14.205 1.747 -0.056 1.00 93.50 85 LEU A CA 1
ATOM 673 C C . LEU A 1 85 ? -14.032 1.162 1.356 1.00 93.50 85 LEU A C 1
ATOM 675 O O . LEU A 1 85 ? -13.964 1.864 2.370 1.00 93.50 85 LEU A O 1
ATOM 679 N N . ARG A 1 86 ? -13.978 -0.168 1.426 1.00 95.75 86 ARG A N 1
ATOM 680 C CA . ARG A 1 86 ? -13.724 -0.900 2.671 1.00 95.75 86 ARG A CA 1
ATOM 681 C C . ARG A 1 86 ? -12.235 -0.971 2.960 1.00 95.75 86 ARG A C 1
ATOM 683 O O . ARG A 1 86 ? -11.466 -1.436 2.133 1.00 95.75 86 ARG A O 1
ATOM 690 N N . PHE A 1 87 ? -11.860 -0.626 4.181 1.00 95.25 87 PHE A N 1
ATOM 691 C CA . PHE A 1 87 ? -10.480 -0.663 4.647 1.00 95.25 87 PHE A CA 1
ATOM 692 C C . PHE A 1 87 ? -10.388 -1.302 6.032 1.00 95.25 87 PHE A C 1
ATOM 694 O O . PHE A 1 87 ? -11.395 -1.559 6.707 1.00 95.25 87 PHE A O 1
ATOM 701 N N . PHE A 1 88 ? -9.163 -1.569 6.466 1.00 95.75 88 PHE A N 1
ATOM 702 C CA . PHE A 1 88 ? -8.884 -2.189 7.747 1.00 95.75 88 PHE A CA 1
ATOM 703 C C . PHE A 1 88 ? -8.334 -1.175 8.739 1.00 95.75 88 PHE A C 1
ATOM 705 O O . PHE A 1 88 ? -7.598 -0.260 8.393 1.00 95.75 88 PHE A O 1
ATOM 712 N N . ALA A 1 89 ? -8.674 -1.360 10.007 1.00 95.75 89 ALA A N 1
ATOM 713 C CA . ALA A 1 89 ? -8.078 -0.620 11.103 1.00 95.75 89 ALA A CA 1
ATOM 714 C C . ALA A 1 89 ? -7.744 -1.560 12.253 1.00 95.75 89 ALA A C 1
ATOM 716 O O . ALA A 1 89 ? -8.281 -2.664 12.370 1.00 95.75 89 ALA A O 1
ATOM 717 N N . SER A 1 90 ? -6.848 -1.128 13.123 1.00 94.94 90 SER A N 1
ATOM 718 C CA . SER A 1 90 ? -6.424 -1.891 14.280 1.00 94.94 90 SER A CA 1
ATOM 719 C C . SER A 1 90 ? -6.150 -0.987 15.466 1.00 94.94 90 SER A C 1
ATOM 721 O O . SER A 1 90 ? -5.746 0.166 15.336 1.00 94.94 90 SER A O 1
ATOM 723 N N . SER A 1 91 ? -6.381 -1.539 16.647 1.00 94.62 91 SER A N 1
ATOM 724 C CA . SER A 1 91 ? -5.928 -0.971 17.902 1.00 94.62 91 SER A CA 1
ATOM 725 C C . SER A 1 91 ? -5.189 -2.051 18.663 1.00 94.62 91 SER A C 1
ATOM 727 O O . SER A 1 91 ? -5.699 -3.168 18.789 1.00 94.62 91 SER A O 1
ATOM 729 N N . TYR A 1 92 ? -3.988 -1.752 19.139 1.00 92.81 92 TYR A N 1
ATOM 730 C CA . TYR A 1 92 ? -3.137 -2.762 19.743 1.00 92.81 92 TYR A CA 1
ATOM 731 C C . TYR A 1 92 ? -2.183 -2.189 20.781 1.00 92.81 92 TYR A C 1
ATOM 733 O O . TYR A 1 92 ? -1.915 -0.992 20.831 1.00 92.81 92 TYR A O 1
ATOM 741 N N . TRP A 1 93 ? -1.682 -3.087 21.620 1.00 90.56 93 TRP A N 1
ATOM 742 C CA . TRP A 1 93 ? -0.668 -2.808 22.622 1.00 90.56 93 TRP A CA 1
ATOM 743 C C . TRP A 1 93 ? 0.602 -3.543 22.257 1.00 90.56 93 TRP A C 1
ATOM 745 O O . TRP A 1 93 ? 0.581 -4.771 22.131 1.00 90.56 93 TRP A O 1
ATOM 755 N N . ALA A 1 94 ? 1.695 -2.810 22.105 1.00 89.88 94 ALA A N 1
ATOM 756 C CA . ALA A 1 94 ? 2.983 -3.382 21.747 1.00 89.88 94 ALA A CA 1
ATOM 757 C C . ALA A 1 94 ? 4.125 -2.743 22.537 1.00 89.88 94 ALA A C 1
ATOM 759 O O . ALA A 1 94 ? 3.957 -1.702 23.170 1.00 89.88 94 ALA A O 1
ATOM 760 N N . THR A 1 95 ? 5.280 -3.404 22.528 1.00 87.62 95 THR A N 1
ATOM 761 C CA . THR A 1 95 ? 6.536 -2.856 23.050 1.00 87.62 95 THR A CA 1
ATOM 762 C C . THR A 1 95 ? 7.531 -2.634 21.918 1.00 87.62 95 THR A C 1
ATOM 764 O O . THR A 1 95 ? 7.666 -3.476 21.029 1.00 87.62 95 THR A O 1
ATOM 767 N N . ASP A 1 96 ? 8.306 -1.557 22.013 1.00 79.94 96 ASP A N 1
ATOM 768 C CA . ASP A 1 96 ? 9.401 -1.262 21.081 1.00 79.94 96 ASP A CA 1
ATOM 769 C C . ASP A 1 96 ? 10.633 -2.161 21.322 1.00 79.94 96 ASP A C 1
ATOM 771 O O . ASP A 1 96 ? 11.596 -2.158 20.558 1.00 79.94 96 ASP A O 1
ATOM 775 N N . GLY A 1 97 ? 10.590 -3.007 22.361 1.00 70.81 97 GLY A N 1
ATOM 776 C CA . GLY A 1 97 ? 11.497 -4.132 22.602 1.00 70.81 97 GLY A CA 1
ATOM 777 C C . GLY A 1 97 ? 12.819 -3.824 23.300 1.00 70.81 97 GLY A C 1
ATOM 778 O O . GLY A 1 97 ? 13.528 -4.767 23.637 1.00 70.81 97 GLY A O 1
ATOM 779 N N . PHE A 1 98 ? 13.141 -2.555 23.568 1.00 62.53 98 PHE A N 1
ATOM 780 C CA . PHE A 1 98 ? 14.329 -2.175 24.350 1.00 62.53 98 PHE A CA 1
ATOM 781 C C . PHE A 1 98 ? 14.024 -1.920 25.845 1.00 62.53 98 PHE A C 1
ATOM 783 O O . PHE A 1 98 ? 14.927 -1.931 26.677 1.00 62.53 98 PHE A O 1
ATOM 790 N N . TRP A 1 99 ? 12.749 -1.737 26.214 1.00 57.72 99 TRP A N 1
ATOM 791 C CA . TRP A 1 99 ? 12.293 -1.502 27.594 1.00 57.72 99 TRP A CA 1
ATOM 792 C C . TRP A 1 99 ? 10.847 -2.013 27.770 1.00 57.72 99 TRP A C 1
ATOM 794 O O . TRP A 1 99 ? 10.097 -1.969 26.794 1.00 57.72 99 TRP A O 1
ATOM 804 N N . PRO A 1 100 ? 10.391 -2.453 28.966 1.00 68.19 100 PRO A N 1
ATOM 805 C CA . PRO A 1 100 ? 9.006 -2.891 29.218 1.00 68.19 100 PRO A CA 1
ATOM 806 C C . PRO A 1 100 ? 7.969 -1.751 29.194 1.00 68.19 100 PRO A C 1
ATOM 808 O O . PRO A 1 100 ? 6.990 -1.780 29.938 1.00 68.19 100 PRO A O 1
ATOM 811 N N . VAL A 1 101 ? 8.168 -0.733 28.357 1.00 78.56 101 VAL A N 1
ATOM 812 C CA . VAL A 1 101 ? 7.121 0.239 28.062 1.00 78.56 101 VAL A CA 1
ATOM 813 C C . VAL A 1 101 ? 6.187 -0.392 27.037 1.00 78.56 101 VAL A C 1
ATOM 815 O O . VAL A 1 101 ? 6.615 -0.906 25.999 1.00 78.56 101 VAL A O 1
ATOM 818 N N . ILE A 1 102 ? 4.909 -0.415 27.396 1.00 85.00 102 ILE A N 1
ATOM 819 C CA . ILE A 1 102 ? 3.824 -0.893 26.553 1.00 85.00 102 ILE A CA 1
ATOM 820 C C . ILE A 1 102 ? 3.083 0.344 26.063 1.00 85.00 102 ILE A C 1
ATOM 822 O O . ILE A 1 102 ? 2.577 1.130 26.864 1.00 85.00 102 ILE A O 1
ATOM 826 N N . HIS A 1 103 ? 3.036 0.508 24.750 1.00 84.25 103 HIS A N 1
ATOM 827 C CA . HIS A 1 103 ? 2.393 1.629 24.085 1.00 84.25 103 HIS A CA 1
ATOM 828 C C . HIS A 1 103 ? 1.083 1.181 23.450 1.00 84.25 103 HIS A C 1
ATOM 830 O O . HIS A 1 103 ? 0.957 0.044 22.982 1.00 84.25 103 HIS A O 1
ATOM 836 N N . HIS A 1 104 ? 0.110 2.089 23.448 1.00 87.50 104 HIS A N 1
ATOM 837 C CA . HIS A 1 104 ? -1.126 1.935 22.694 1.00 87.50 104 HIS A CA 1
ATOM 838 C C . HIS A 1 104 ? -0.932 2.506 21.301 1.00 87.50 104 HIS A C 1
ATOM 840 O O . HIS A 1 104 ? -0.478 3.639 21.163 1.00 87.50 104 HIS A O 1
ATOM 846 N N . TYR A 1 105 ? -1.329 1.747 20.291 1.00 88.94 105 TYR A N 1
ATOM 847 C CA . TYR A 1 105 ? -1.313 2.192 18.910 1.00 88.94 105 TYR A CA 1
ATOM 848 C C . TYR A 1 105 ? -2.701 2.044 18.301 1.00 88.94 105 TYR A C 1
ATOM 850 O O . TYR A 1 105 ? -3.432 1.082 18.572 1.00 88.94 105 TYR A O 1
ATOM 858 N N . CYS A 1 106 ? -3.028 2.994 17.435 1.00 90.50 106 CYS A N 1
ATOM 859 C CA . CYS A 1 106 ? -4.117 2.903 16.479 1.00 90.50 106 CYS A CA 1
ATOM 860 C C . CYS A 1 106 ? -3.503 3.062 15.093 1.00 90.50 106 CYS A C 1
ATOM 862 O O . CYS A 1 106 ? -2.749 4.007 14.864 1.00 90.50 106 CYS A O 1
ATOM 864 N N . ASN A 1 107 ? -3.818 2.131 14.202 1.00 89.69 107 ASN A N 1
ATOM 865 C CA . ASN A 1 107 ? -3.407 2.201 12.810 1.00 89.69 107 ASN A CA 1
ATOM 866 C C . ASN A 1 107 ? -4.589 1.864 11.907 1.00 89.69 107 ASN A C 1
ATOM 868 O O . ASN A 1 107 ? -5.474 1.103 12.304 1.00 89.69 107 ASN A O 1
ATOM 872 N N . ASP A 1 108 ? -4.591 2.392 10.698 1.00 92.75 108 ASP A N 1
ATOM 873 C CA . ASP A 1 108 ? -5.618 2.149 9.700 1.00 92.75 108 ASP A CA 1
ATOM 874 C C . ASP A 1 108 ? -5.010 2.151 8.299 1.00 92.75 108 ASP A C 1
ATOM 876 O O . ASP A 1 108 ? -3.893 2.619 8.120 1.00 92.75 108 ASP A O 1
ATOM 880 N N . SER A 1 109 ? -5.726 1.551 7.352 1.00 92.25 109 SER A N 1
ATOM 881 C CA . SER A 1 109 ? -5.303 1.398 5.962 1.00 92.25 109 SER A CA 1
ATOM 882 C C . SER A 1 109 ? -6.169 2.224 5.003 1.00 92.25 109 SER A C 1
ATOM 884 O O . SER A 1 109 ? -6.379 1.808 3.863 1.00 92.25 109 SER A O 1
ATOM 886 N N . TYR A 1 110 ? -6.806 3.304 5.475 1.00 92.00 110 TYR A N 1
ATOM 887 C CA . TYR A 1 110 ? -7.793 4.043 4.681 1.00 92.00 110 TYR A CA 1
ATOM 888 C C . TYR A 1 110 ? -7.166 4.707 3.448 1.00 92.00 110 TYR A C 1
ATOM 890 O O . TYR A 1 110 ? -7.707 4.650 2.344 1.00 92.00 110 TYR A O 1
ATOM 898 N N . GLU A 1 111 ? -6.015 5.345 3.631 1.00 89.25 111 GLU A N 1
ATOM 899 C CA . GLU A 1 111 ? -5.291 6.016 2.551 1.00 89.25 111 GLU A CA 1
ATOM 900 C C . GLU A 1 111 ? -4.590 4.997 1.656 1.00 89.25 111 GLU A C 1
ATOM 902 O O . GLU A 1 111 ? -4.633 5.125 0.437 1.00 89.25 111 GLU A O 1
ATOM 907 N N . GLU A 1 112 ? -4.052 3.930 2.241 1.00 89.75 112 GLU A N 1
ATOM 908 C CA . GLU A 1 112 ? -3.508 2.781 1.525 1.00 89.75 112 GLU A CA 1
ATOM 909 C C . GLU A 1 112 ? -4.542 2.145 0.597 1.00 89.75 112 GLU A C 1
ATOM 911 O O . GLU A 1 112 ? -4.237 1.875 -0.559 1.00 89.75 112 GLU A O 1
ATOM 916 N N . GLU A 1 113 ? -5.780 1.948 1.042 1.00 91.94 113 GLU A N 1
ATOM 917 C CA . GLU A 1 113 ? -6.811 1.361 0.184 1.00 91.94 113 GLU A CA 1
ATOM 918 C C . GLU A 1 113 ? -7.171 2.281 -0.997 1.00 91.94 113 GLU A C 1
ATOM 920 O O . GLU A 1 113 ? -7.374 1.802 -2.113 1.00 91.94 113 GLU A O 1
ATOM 925 N N . GLN A 1 114 ? -7.200 3.604 -0.786 1.00 91.69 114 GLN A N 1
ATOM 926 C CA . GLN A 1 114 ? -7.411 4.572 -1.873 1.00 91.69 114 GLN A CA 1
ATOM 927 C C . GLN A 1 114 ? -6.270 4.521 -2.890 1.00 91.69 114 GLN A C 1
ATOM 929 O O . GLN A 1 114 ? -6.513 4.422 -4.092 1.00 91.69 114 GLN A O 1
ATOM 934 N N . MET A 1 115 ? -5.028 4.535 -2.405 1.00 91.62 115 MET A N 1
ATOM 935 C CA . MET A 1 115 ? -3.841 4.454 -3.251 1.00 91.62 115 MET A CA 1
ATOM 936 C C . MET A 1 115 ? -3.787 3.139 -4.029 1.00 91.62 115 MET A C 1
ATOM 938 O O . MET A 1 115 ? -3.518 3.147 -5.229 1.00 91.62 115 MET A O 1
ATOM 942 N N . LEU A 1 116 ? -4.101 2.013 -3.382 1.00 92.75 116 LEU A N 1
ATOM 943 C CA . LEU A 1 116 ? -4.165 0.720 -4.047 1.00 92.75 116 LEU A CA 1
ATOM 944 C C . LEU A 1 116 ? -5.215 0.754 -5.155 1.00 92.75 116 LEU A C 1
ATOM 946 O O . LEU A 1 116 ? -4.887 0.431 -6.285 1.00 92.75 116 LEU A O 1
ATOM 950 N N . ARG A 1 117 ? -6.434 1.230 -4.885 1.00 93.62 117 ARG A N 1
ATOM 951 C CA . ARG A 1 117 ? -7.496 1.318 -5.900 1.00 93.62 117 ARG A CA 1
ATOM 952 C C . ARG A 1 117 ? -7.067 2.111 -7.141 1.00 93.62 117 ARG A C 1
ATOM 954 O O . ARG A 1 117 ? -7.359 1.676 -8.254 1.00 93.62 117 ARG A O 1
ATOM 961 N N . ILE A 1 118 ? -6.372 3.236 -6.952 1.00 94.50 118 ILE A N 1
ATOM 962 C CA . ILE A 1 118 ? -5.806 4.033 -8.052 1.00 94.50 118 ILE A CA 1
ATOM 963 C C . ILE A 1 118 ? -4.789 3.199 -8.833 1.00 94.50 118 ILE A C 1
ATOM 965 O O . ILE A 1 118 ? -4.886 3.095 -10.054 1.00 94.50 118 ILE A O 1
ATOM 969 N N . TRP A 1 119 ? -3.855 2.554 -8.130 1.00 94.94 119 TRP A N 1
ATOM 970 C CA . TRP A 1 119 ? -2.864 1.676 -8.746 1.00 94.94 119 TRP A CA 1
ATOM 971 C C . TRP A 1 119 ? -3.507 0.560 -9.582 1.00 94.94 119 TRP A C 1
ATOM 973 O O . TRP A 1 119 ? -3.139 0.367 -10.737 1.00 94.94 119 TRP A O 1
ATOM 983 N N . GLU A 1 120 ? -4.480 -0.166 -9.025 1.00 95.50 120 GLU A N 1
ATOM 984 C CA . GLU A 1 120 ? -5.123 -1.290 -9.714 1.00 95.50 120 GLU A CA 1
ATOM 985 C C . GLU A 1 120 ? -5.883 -0.840 -10.970 1.00 95.50 120 GLU A C 1
ATOM 987 O O . GLU A 1 120 ? -5.974 -1.587 -11.944 1.00 95.50 120 GLU A O 1
ATOM 992 N N . GLU A 1 121 ? -6.454 0.366 -10.961 1.00 96.00 121 GLU A N 1
ATOM 993 C CA . GLU A 1 121 ? -7.115 0.951 -12.127 1.00 96.00 121 GLU A CA 1
ATOM 994 C C . GLU A 1 121 ? -6.114 1.316 -13.231 1.00 96.00 121 GLU A C 1
ATOM 996 O O . GLU A 1 121 ? -6.319 0.955 -14.395 1.00 96.00 121 GLU A O 1
ATOM 1001 N N . GLU A 1 122 ? -5.026 1.995 -12.871 1.00 96.06 122 GLU A N 1
ATOM 1002 C CA . GLU A 1 122 ? -3.992 2.426 -13.814 1.00 96.06 122 GLU A CA 1
ATOM 1003 C C . GLU A 1 122 ? -3.234 1.220 -14.400 1.00 96.06 122 GLU A C 1
ATOM 1005 O O . GLU A 1 122 ? -3.098 1.109 -15.620 1.00 96.06 122 GLU A O 1
ATOM 1010 N N . ALA A 1 123 ? -2.847 0.245 -13.568 1.00 95.44 123 ALA A N 1
ATOM 1011 C CA . ALA A 1 123 ? -2.186 -0.984 -14.010 1.00 95.44 123 ALA A CA 1
ATOM 1012 C C . ALA A 1 123 ? -3.073 -1.806 -14.960 1.00 95.44 123 ALA A C 1
ATOM 1014 O O . ALA A 1 123 ? -2.613 -2.252 -16.013 1.00 95.44 123 ALA A O 1
ATOM 1015 N N . ARG A 1 124 ? -4.373 -1.940 -14.650 1.00 96.25 124 ARG A N 1
ATOM 1016 C CA . ARG A 1 124 ? -5.343 -2.616 -15.530 1.00 96.25 124 ARG A CA 1
ATOM 1017 C C . ARG A 1 124 ? -5.492 -1.899 -16.868 1.00 96.25 124 ARG A C 1
ATOM 1019 O O . ARG A 1 124 ? -5.566 -2.555 -17.901 1.00 96.25 124 ARG A O 1
ATOM 1026 N N . THR A 1 125 ? -5.535 -0.568 -16.851 1.00 95.69 125 THR A N 1
ATOM 1027 C CA . THR A 1 125 ? -5.642 0.253 -18.066 1.00 95.69 125 THR A CA 1
ATOM 1028 C C . THR A 1 125 ? -4.403 0.110 -18.948 1.00 95.69 125 THR A C 1
ATOM 1030 O O . THR A 1 125 ? -4.523 0.046 -20.168 1.00 95.69 125 THR A O 1
ATOM 1033 N N . ALA A 1 126 ? -3.222 0.014 -18.335 1.00 94.56 126 ALA A N 1
ATOM 1034 C CA . ALA A 1 126 ? -1.955 -0.185 -19.029 1.00 94.56 126 ALA A CA 1
ATOM 1035 C C . ALA A 1 126 ? -1.696 -1.646 -19.451 1.00 94.56 126 ALA A C 1
ATOM 1037 O O . ALA A 1 126 ? -0.734 -1.894 -20.174 1.00 94.56 126 ALA A O 1
ATOM 1038 N N . GLY A 1 127 ? -2.525 -2.602 -19.012 1.00 94.75 127 GLY A N 1
ATOM 1039 C CA . GLY A 1 127 ? -2.314 -4.030 -19.262 1.00 94.75 127 GLY A CA 1
ATOM 1040 C C . GLY A 1 127 ? -1.071 -4.589 -18.563 1.00 94.75 127 GLY A C 1
ATOM 1041 O O . GLY A 1 127 ? -0.438 -5.497 -19.092 1.00 94.75 127 GLY A O 1
ATOM 1042 N N . VAL A 1 128 ? -0.700 -4.022 -17.412 1.00 94.38 128 VAL A N 1
ATOM 1043 C CA . VAL A 1 128 ? 0.507 -4.387 -16.663 1.00 94.38 128 VAL A CA 1
ATOM 1044 C C . VAL A 1 128 ? 0.160 -5.354 -15.538 1.00 94.38 128 VAL A C 1
ATOM 1046 O O . VAL A 1 128 ? -0.655 -5.050 -14.664 1.00 94.38 128 VAL A O 1
ATOM 1049 N N . ASP A 1 129 ? 0.838 -6.499 -15.529 1.00 94.31 129 ASP A N 1
ATOM 1050 C CA . ASP A 1 129 ? 0.740 -7.477 -14.452 1.00 94.31 129 ASP A CA 1
ATOM 1051 C C . ASP A 1 129 ? 1.587 -7.061 -13.240 1.00 94.31 129 ASP A C 1
ATOM 1053 O O . ASP A 1 129 ? 2.718 -6.582 -13.356 1.00 94.31 129 ASP A O 1
ATOM 1057 N N . TYR A 1 130 ? 1.047 -7.285 -12.044 1.00 95.31 130 TYR A N 1
ATOM 1058 C CA . TYR A 1 130 ? 1.738 -7.055 -10.779 1.00 95.31 130 TYR A CA 1
ATOM 1059 C C . TYR A 1 130 ? 1.331 -8.108 -9.749 1.00 95.31 130 TYR A C 1
ATOM 1061 O O . TYR A 1 130 ? 0.309 -8.783 -9.873 1.00 95.31 130 TYR A O 1
ATOM 1069 N N . SER A 1 131 ? 2.129 -8.238 -8.692 1.00 95.44 131 SER A N 1
ATOM 1070 C CA . SER A 1 131 ? 1.772 -9.046 -7.523 1.00 95.44 131 SER A CA 1
ATOM 1071 C C . SER A 1 131 ? 1.710 -8.193 -6.262 1.00 95.44 131 SER A C 1
ATOM 1073 O O . SER A 1 131 ? 2.356 -7.149 -6.168 1.00 95.44 131 SER A O 1
ATOM 1075 N N . LEU A 1 132 ? 0.906 -8.629 -5.292 1.00 93.31 132 LEU A N 1
ATOM 1076 C CA . LEU A 1 132 ? 0.728 -7.941 -4.017 1.00 93.31 132 LEU A CA 1
ATOM 1077 C C . LEU A 1 132 ? 1.364 -8.724 -2.876 1.00 93.31 132 LEU A C 1
ATOM 1079 O O . LEU A 1 132 ? 1.110 -9.914 -2.687 1.00 93.31 132 LEU A O 1
ATOM 1083 N N . VAL A 1 133 ? 2.126 -8.015 -2.055 1.00 90.69 133 VAL A N 1
ATOM 1084 C CA . VAL A 1 133 ? 2.559 -8.465 -0.735 1.00 90.69 133 VAL A CA 1
ATOM 1085 C C . VAL A 1 133 ? 1.720 -7.728 0.292 1.00 90.69 133 VAL A C 1
ATOM 1087 O O . VAL A 1 133 ? 1.751 -6.507 0.349 1.00 90.69 133 VAL A O 1
ATOM 1090 N N . LEU A 1 134 ? 0.953 -8.455 1.099 1.00 89.62 134 LEU A N 1
ATOM 1091 C CA . LEU A 1 134 ? 0.088 -7.842 2.105 1.00 89.62 134 LEU A CA 1
ATOM 1092 C C . LEU A 1 134 ? 0.815 -7.750 3.443 1.00 89.62 134 LEU A C 1
ATOM 1094 O O . LEU A 1 134 ? 1.258 -8.766 3.985 1.00 89.62 134 LEU A O 1
ATOM 1098 N N . GLU A 1 135 ? 0.875 -6.543 3.994 1.00 89.19 135 GLU A N 1
ATOM 1099 C CA . GLU A 1 135 ? 1.305 -6.329 5.371 1.00 89.19 135 GLU A CA 1
ATOM 1100 C C . GLU A 1 135 ? 0.144 -6.636 6.313 1.00 89.19 135 GLU A C 1
ATOM 1102 O O . GLU A 1 135 ? -1.013 -6.359 5.999 1.00 89.19 135 GLU A O 1
ATOM 1107 N N . ARG A 1 136 ? 0.434 -7.256 7.461 1.00 91.88 136 ARG A N 1
ATOM 1108 C CA . ARG A 1 136 ? -0.601 -7.791 8.371 1.00 91.88 136 ARG A CA 1
ATOM 1109 C C . ARG A 1 136 ? -0.439 -7.347 9.824 1.00 91.88 136 ARG A C 1
ATOM 1111 O O . ARG A 1 136 ? -1.230 -7.744 10.676 1.00 91.88 136 ARG A O 1
ATOM 1118 N N . TYR A 1 137 ? 0.558 -6.523 10.131 1.00 90.62 137 TYR A N 1
ATOM 1119 C CA . TYR A 1 137 ? 0.818 -6.073 11.498 1.00 90.62 137 TYR A CA 1
ATOM 1120 C C . TYR A 1 137 ? -0.334 -5.185 12.014 1.00 90.62 137 TYR A C 1
ATOM 1122 O O . TYR A 1 137 ? -0.771 -4.297 11.290 1.00 90.62 137 TYR A O 1
ATOM 1130 N N . PRO A 1 138 ? -0.870 -5.376 13.236 1.00 92.56 138 PRO A N 1
ATOM 1131 C CA . PRO A 1 138 ? -0.299 -6.057 14.405 1.00 92.56 138 PRO A CA 1
ATOM 1132 C C . PRO A 1 138 ? -0.597 -7.557 14.502 1.00 92.56 138 PRO A C 1
ATOM 1134 O O . PRO A 1 138 ? -0.321 -8.164 15.536 1.00 92.56 138 PRO A O 1
ATOM 1137 N N . CYS A 1 139 ? -1.189 -8.164 13.477 1.00 92.94 139 CYS A N 1
ATOM 1138 C CA . CYS A 1 139 ? -1.378 -9.608 13.428 1.00 92.94 139 CYS A CA 1
ATOM 1139 C C . CYS A 1 139 ? -0.103 -10.304 12.932 1.00 92.94 139 CYS A C 1
ATOM 1141 O O . CYS A 1 139 ? 0.802 -9.684 12.365 1.00 92.94 139 CYS A O 1
ATOM 1143 N N . SER A 1 140 ? -0.024 -11.608 13.170 1.00 91.44 140 SER A N 1
ATOM 1144 C CA . SER A 1 140 ? 1.010 -12.458 12.594 1.00 91.44 140 SER A CA 1
ATOM 1145 C C . SER A 1 140 ? 0.792 -12.635 11.083 1.00 91.44 140 SER A C 1
ATOM 1147 O O . SER A 1 140 ? -0.253 -12.273 10.532 1.00 91.44 140 SER A O 1
ATOM 1149 N N . ARG A 1 141 ? 1.784 -13.195 10.380 1.00 85.25 141 ARG A N 1
ATOM 1150 C CA . ARG A 1 141 ? 1.704 -13.388 8.920 1.00 85.25 141 ARG A CA 1
ATOM 1151 C C . ARG A 1 141 ? 0.648 -14.422 8.518 1.00 85.25 141 ARG A C 1
ATOM 1153 O O . ARG A 1 141 ? 0.145 -14.376 7.400 1.00 85.25 141 ARG A O 1
ATOM 1160 N N . GLU A 1 142 ? 0.300 -15.320 9.431 1.00 85.56 142 GLU A N 1
ATOM 1161 C CA . GLU A 1 142 ? -0.693 -16.380 9.262 1.00 85.56 142 GLU A CA 1
ATOM 1162 C C . GLU A 1 142 ? -2.136 -15.855 9.343 1.00 85.56 142 GLU A C 1
ATOM 1164 O O . GLU A 1 142 ? -3.064 -16.528 8.893 1.00 85.56 142 GLU A O 1
ATOM 1169 N N . ALA A 1 143 ? -2.350 -14.653 9.892 1.00 83.50 143 ALA A N 1
ATOM 1170 C CA . ALA A 1 143 ? -3.674 -14.059 10.021 1.00 83.50 143 ALA A CA 1
ATOM 1171 C C . ALA A 1 143 ? -4.220 -13.634 8.651 1.00 83.50 143 ALA A C 1
ATOM 1173 O O . ALA A 1 143 ? -3.860 -12.583 8.131 1.00 83.50 143 ALA A O 1
ATOM 1174 N N . GLN A 1 144 ? -5.110 -14.432 8.060 1.00 80.62 144 GLN A N 1
ATOM 1175 C CA . GLN A 1 144 ? -5.530 -14.247 6.665 1.00 80.62 144 GLN A CA 1
ATOM 1176 C C . GLN A 1 144 ? -6.487 -13.070 6.434 1.00 80.62 144 GLN A C 1
ATOM 1178 O O . GLN A 1 144 ? -6.483 -12.491 5.347 1.00 80.62 144 GLN A O 1
ATOM 1183 N N . THR A 1 145 ? -7.280 -12.702 7.437 1.00 82.25 145 THR A N 1
ATOM 1184 C CA . THR A 1 145 ? -8.437 -11.806 7.281 1.00 82.25 145 THR A CA 1
ATOM 1185 C C . THR A 1 145 ? -8.124 -10.323 7.449 1.00 82.25 145 THR A C 1
ATOM 1187 O O . THR A 1 145 ? -8.957 -9.494 7.100 1.00 82.25 145 THR A O 1
ATOM 1190 N N . PHE A 1 146 ? -6.948 -9.976 7.973 1.00 89.75 146 PHE A N 1
ATOM 1191 C CA . PHE A 1 146 ? -6.540 -8.597 8.230 1.00 89.75 146 PHE A CA 1
ATOM 1192 C C . PHE A 1 146 ? -5.321 -8.220 7.388 1.00 89.75 146 PHE A C 1
ATOM 1194 O O . PHE A 1 146 ? -4.385 -9.014 7.258 1.00 89.75 146 PHE A O 1
ATOM 1201 N N . ARG A 1 147 ? -5.326 -6.991 6.863 1.00 89.94 147 ARG A N 1
ATOM 1202 C CA . ARG A 1 147 ? -4.176 -6.343 6.225 1.00 89.94 147 ARG A CA 1
ATOM 1203 C C . ARG A 1 147 ? -4.035 -4.913 6.741 1.00 89.94 147 ARG A C 1
ATOM 1205 O O . ARG A 1 147 ? -5.034 -4.267 7.021 1.00 89.94 147 ARG A O 1
ATOM 1212 N N . SER A 1 148 ? -2.809 -4.435 6.871 1.00 88.31 148 SER A N 1
ATOM 1213 C CA . SER A 1 148 ? -2.464 -3.095 7.361 1.00 88.31 148 SER A CA 1
ATOM 1214 C C . SER A 1 148 ? -1.772 -2.228 6.315 1.00 88.31 148 SER A C 1
ATOM 1216 O O . SER A 1 148 ? -1.477 -1.074 6.588 1.00 88.31 148 SER A O 1
ATOM 1218 N N . GLY A 1 149 ? -1.462 -2.795 5.154 1.00 88.25 149 GLY A N 1
ATOM 1219 C CA . GLY A 1 149 ? -0.739 -2.139 4.075 1.00 88.25 149 GLY A CA 1
ATOM 1220 C C . GLY A 1 149 ? -0.444 -3.130 2.958 1.00 88.25 149 GLY A C 1
ATOM 1221 O O . GLY A 1 149 ? -0.827 -4.306 3.033 1.00 88.25 149 GLY A O 1
ATOM 1222 N N . TYR A 1 150 ? 0.241 -2.659 1.924 1.00 88.69 150 TYR A N 1
ATOM 1223 C CA . TYR A 1 150 ? 0.593 -3.476 0.773 1.00 88.69 150 TYR A CA 1
ATOM 1224 C C . TYR A 1 150 ? 1.936 -3.057 0.168 1.00 88.69 150 TYR A C 1
ATOM 1226 O O . TYR A 1 150 ? 2.367 -1.908 0.242 1.00 88.69 150 TYR A O 1
ATOM 1234 N N . GLY A 1 151 ? 2.594 -4.018 -0.464 1.00 90.69 151 GLY A N 1
ATOM 1235 C CA . GLY A 1 151 ? 3.679 -3.802 -1.402 1.00 90.69 151 GLY A CA 1
ATOM 1236 C C . GLY A 1 151 ? 3.242 -4.274 -2.780 1.00 90.69 151 GLY A C 1
ATOM 1237 O O . GLY A 1 151 ? 2.797 -5.413 -2.919 1.00 90.69 151 GLY A O 1
ATOM 1238 N N . VAL A 1 152 ? 3.376 -3.424 -3.789 1.00 94.00 152 VAL A N 1
ATOM 1239 C CA . VAL A 1 152 ? 3.233 -3.833 -5.190 1.00 94.00 152 VAL A CA 1
ATOM 1240 C C . VAL A 1 152 ? 4.582 -4.345 -5.663 1.00 94.00 152 VAL A C 1
ATOM 1242 O O . VAL A 1 152 ? 5.592 -3.689 -5.434 1.00 94.00 152 VAL A O 1
ATOM 1245 N N . ILE A 1 153 ? 4.613 -5.494 -6.328 1.00 94.56 153 ILE A N 1
ATOM 1246 C CA . ILE A 1 153 ? 5.800 -5.985 -7.023 1.00 94.56 153 ILE A CA 1
ATOM 1247 C C . ILE A 1 153 ? 5.516 -5.989 -8.520 1.00 94.56 153 ILE A C 1
ATOM 1249 O O . ILE A 1 153 ? 4.616 -6.692 -8.984 1.00 94.56 153 ILE A O 1
ATOM 1253 N N . LEU A 1 154 ? 6.331 -5.238 -9.251 1.00 94.94 154 LEU A N 1
ATOM 1254 C CA . LEU A 1 154 ? 6.359 -5.175 -10.710 1.00 94.94 154 LEU A CA 1
ATOM 1255 C C . LEU A 1 154 ? 7.645 -5.810 -11.210 1.00 94.94 154 LEU A C 1
ATOM 1257 O O . LEU A 1 154 ? 8.687 -5.660 -10.577 1.00 94.94 154 LEU A O 1
ATOM 1261 N N . SER A 1 155 ? 7.588 -6.522 -12.328 1.00 94.56 155 SER A N 1
ATOM 1262 C CA . SER A 1 155 ? 8.772 -7.081 -12.985 1.00 94.56 155 SER A CA 1
ATOM 1263 C C . SER A 1 155 ? 8.740 -6.702 -14.456 1.00 94.56 155 SER A C 1
ATOM 1265 O O . SER A 1 155 ? 7.720 -6.910 -15.102 1.00 94.56 155 SER A O 1
ATOM 1267 N N . PHE A 1 156 ? 9.819 -6.107 -14.954 1.00 94.88 156 PHE A N 1
ATOM 1268 C CA . PHE A 1 156 ? 9.888 -5.572 -16.313 1.00 94.88 156 PHE A CA 1
ATOM 1269 C C . PHE A 1 156 ? 11.337 -5.496 -16.803 1.00 94.88 156 PHE A C 1
ATOM 1271 O O . PHE A 1 156 ? 12.278 -5.524 -16.003 1.00 94.88 156 PHE A O 1
ATOM 1278 N N . GLY A 1 157 ? 11.502 -5.423 -18.123 1.00 94.56 157 GLY A N 1
ATOM 1279 C CA . GLY A 1 157 ? 12.799 -5.259 -18.777 1.00 94.56 157 GLY A CA 1
ATOM 1280 C C . GLY A 1 157 ? 12.929 -3.920 -19.511 1.00 94.56 157 GLY A C 1
ATOM 1281 O O . GLY A 1 157 ? 12.041 -3.069 -19.414 1.00 94.56 157 GLY A O 1
ATOM 1282 N N . PRO A 1 158 ? 14.006 -3.737 -20.295 1.00 94.94 158 PRO A N 1
ATOM 1283 C CA . PRO A 1 158 ? 14.293 -2.477 -20.982 1.00 94.94 158 PRO A CA 1
ATOM 1284 C C . PRO A 1 158 ? 13.190 -2.055 -21.958 1.00 94.94 158 PRO A C 1
ATOM 1286 O O . PRO A 1 158 ? 12.897 -0.872 -22.088 1.00 94.94 158 PRO A O 1
ATOM 1289 N N . LYS A 1 159 ? 12.544 -3.028 -22.616 1.00 95.25 159 LYS A N 1
ATOM 1290 C CA . LYS A 1 159 ? 11.465 -2.794 -23.591 1.00 95.25 159 LYS A CA 1
ATOM 1291 C C . LYS A 1 159 ? 10.236 -2.115 -22.989 1.00 95.25 159 LYS A C 1
ATOM 1293 O O . LYS A 1 159 ? 9.578 -1.348 -23.684 1.00 95.25 159 LYS A O 1
ATOM 1298 N N . ASP A 1 160 ? 9.950 -2.385 -21.720 1.00 95.56 160 ASP A N 1
ATOM 1299 C CA . ASP A 1 160 ? 8.758 -1.884 -21.034 1.00 95.56 160 ASP A CA 1
ATOM 1300 C C . ASP A 1 160 ? 9.072 -0.666 -20.149 1.00 95.56 160 ASP A C 1
ATOM 1302 O O . ASP A 1 160 ? 8.159 -0.055 -19.596 1.00 95.56 160 ASP A O 1
ATOM 1306 N N . LEU A 1 161 ? 10.355 -0.303 -20.002 1.00 95.25 161 LEU A N 1
ATOM 1307 C CA . LEU A 1 161 ? 10.832 0.696 -19.042 1.00 95.25 161 LEU A CA 1
ATOM 1308 C C . LEU A 1 161 ? 10.092 2.032 -19.172 1.00 95.25 161 LEU A C 1
ATOM 1310 O O . LEU A 1 161 ? 9.554 2.525 -18.184 1.00 95.25 161 LEU A O 1
ATOM 1314 N N . ASP A 1 162 ? 10.009 2.584 -20.383 1.00 95.62 162 ASP A N 1
ATOM 1315 C CA . ASP A 1 162 ? 9.388 3.894 -20.604 1.00 95.62 162 ASP A CA 1
ATOM 1316 C C . ASP A 1 162 ? 7.878 3.862 -20.294 1.00 95.62 162 ASP A C 1
ATOM 1318 O O . ASP A 1 162 ? 7.342 4.770 -19.654 1.00 95.62 162 ASP A O 1
ATOM 1322 N N . GLN A 1 163 ? 7.185 2.778 -20.672 1.00 96.19 163 GLN A N 1
ATOM 1323 C CA . GLN A 1 163 ? 5.767 2.586 -20.351 1.00 96.19 163 GLN A CA 1
ATOM 1324 C C . GLN A 1 163 ? 5.548 2.484 -18.836 1.00 96.19 163 GLN A C 1
ATOM 1326 O O . GLN A 1 163 ? 4.607 3.079 -18.304 1.00 96.19 163 GLN A O 1
ATOM 1331 N N . ILE A 1 164 ? 6.407 1.741 -18.135 1.00 96.06 164 ILE A N 1
ATOM 1332 C CA . ILE A 1 164 ? 6.325 1.570 -16.685 1.00 96.06 164 ILE A CA 1
ATOM 1333 C C . ILE A 1 164 ? 6.623 2.884 -15.960 1.00 96.06 164 ILE A C 1
ATOM 1335 O O . ILE A 1 164 ? 5.890 3.229 -15.036 1.00 96.06 164 ILE A O 1
ATOM 1339 N N . CYS A 1 165 ? 7.625 3.655 -16.387 1.00 95.06 165 CYS A N 1
ATOM 1340 C CA . CYS A 1 165 ? 7.914 4.967 -15.804 1.00 95.06 165 CYS A CA 1
ATOM 1341 C C . CYS A 1 165 ? 6.725 5.928 -15.937 1.00 95.06 165 CYS A C 1
ATOM 1343 O O . CYS A 1 165 ? 6.343 6.565 -14.954 1.00 95.06 165 CYS A O 1
ATOM 1345 N N . LEU A 1 166 ? 6.078 5.973 -17.107 1.00 95.88 166 LEU A N 1
ATOM 1346 C CA . LEU A 1 166 ? 4.862 6.767 -17.318 1.00 95.88 166 LEU A CA 1
ATOM 1347 C C . LEU A 1 166 ? 3.696 6.298 -16.438 1.00 95.88 166 LEU A C 1
ATOM 1349 O O . LEU A 1 166 ? 2.994 7.123 -15.850 1.00 95.88 166 LEU A O 1
ATOM 1353 N N . LEU A 1 167 ? 3.493 4.981 -16.318 1.00 96.31 167 LEU A N 1
ATOM 1354 C CA . LEU A 1 167 ? 2.468 4.405 -15.445 1.00 96.31 167 LEU A CA 1
ATOM 1355 C C . LEU A 1 167 ? 2.708 4.783 -13.978 1.00 96.31 167 LEU A C 1
ATOM 1357 O O . LEU A 1 167 ? 1.776 5.207 -13.293 1.00 96.31 167 LEU A O 1
ATOM 1361 N N . LEU A 1 168 ? 3.943 4.633 -13.494 1.00 93.88 168 LEU A N 1
ATOM 1362 C CA . LEU A 1 168 ? 4.334 4.965 -12.125 1.00 93.88 168 LEU A CA 1
ATOM 1363 C C . LEU A 1 168 ? 4.117 6.451 -11.840 1.00 93.88 168 LEU A C 1
ATOM 1365 O O . LEU A 1 168 ? 3.464 6.779 -10.852 1.00 93.88 168 LEU A O 1
ATOM 1369 N N . SER A 1 169 ? 4.612 7.322 -12.722 1.00 93.31 169 SER A N 1
ATOM 1370 C CA . SER A 1 169 ? 4.444 8.775 -12.646 1.00 93.31 169 SER A CA 1
ATOM 1371 C C . SER A 1 169 ? 2.970 9.154 -12.500 1.00 93.31 169 SER A C 1
ATOM 1373 O O . SER A 1 169 ? 2.557 9.665 -11.456 1.00 93.31 169 SER A O 1
ATOM 1375 N N . ARG A 1 170 ? 2.143 8.774 -13.481 1.00 94.44 170 ARG A N 1
ATOM 1376 C CA . ARG A 1 170 ? 0.709 9.079 -13.497 1.00 94.44 170 ARG A CA 1
ATOM 1377 C C . ARG A 1 170 ? 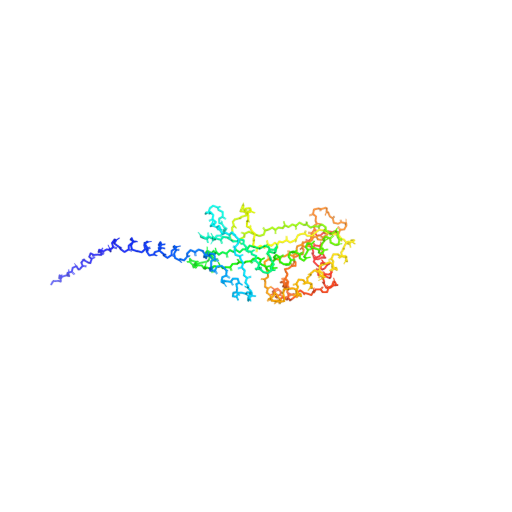-0.014 8.544 -12.261 1.00 94.44 170 ARG A C 1
ATOM 1379 O O . ARG A 1 170 ? -0.860 9.232 -11.689 1.00 94.44 170 ARG A O 1
ATOM 1386 N N . SER A 1 171 ? 0.310 7.319 -11.849 1.00 94.31 171 SER A N 1
ATOM 1387 C CA . SER A 1 171 ? -0.303 6.697 -10.675 1.00 94.31 171 SER A CA 1
ATOM 1388 C C . SER A 1 171 ? 0.042 7.473 -9.405 1.00 94.31 171 SER A C 1
ATOM 1390 O O . SER A 1 171 ? -0.855 7.807 -8.638 1.00 94.31 171 SER A O 1
ATOM 1392 N N . MET A 1 172 ? 1.317 7.809 -9.191 1.00 90.50 172 MET A N 1
ATOM 1393 C CA . MET A 1 172 ? 1.763 8.552 -8.008 1.00 90.50 172 MET A CA 1
ATOM 1394 C C . MET A 1 172 ? 1.205 9.978 -7.971 1.00 90.50 172 MET A C 1
ATOM 1396 O O . MET A 1 172 ? 0.770 10.423 -6.910 1.00 90.50 172 MET A O 1
ATOM 1400 N N . GLU A 1 173 ? 1.154 10.672 -9.110 1.00 90.38 173 GLU A N 1
ATOM 1401 C CA . GLU A 1 173 ? 0.551 12.006 -9.208 1.00 90.38 173 GLU A CA 1
ATOM 1402 C C . GLU A 1 173 ? -0.932 11.986 -8.844 1.00 90.38 173 GLU A C 1
ATOM 1404 O O . GLU A 1 173 ? -1.394 12.802 -8.042 1.00 90.38 173 GLU A O 1
ATOM 1409 N N . ARG A 1 174 ? -1.683 11.014 -9.374 1.00 93.00 174 ARG A N 1
ATOM 1410 C CA . ARG A 1 174 ? -3.099 10.851 -9.042 1.00 93.00 174 ARG A CA 1
ATOM 1411 C C . ARG A 1 174 ? -3.295 10.487 -7.572 1.00 93.00 174 ARG A C 1
ATOM 1413 O O . ARG A 1 174 ? -4.161 11.063 -6.918 1.00 93.00 174 ARG A O 1
ATOM 1420 N N . MET A 1 175 ? -2.470 9.592 -7.025 1.00 91.56 175 MET A N 1
ATOM 1421 C CA . MET A 1 175 ? -2.510 9.263 -5.598 1.00 91.56 175 MET A CA 1
ATOM 1422 C C . MET A 1 175 ? -2.250 10.495 -4.723 1.00 91.56 175 MET A C 1
ATOM 1424 O O . MET A 1 175 ? -2.982 10.701 -3.757 1.00 91.56 175 MET A O 1
ATOM 1428 N N . LEU A 1 176 ? -1.269 11.342 -5.060 1.00 86.94 176 LEU A N 1
ATOM 1429 C CA . LEU A 1 176 ? -1.008 12.599 -4.345 1.00 86.94 176 LEU A CA 1
ATOM 1430 C C . LEU A 1 176 ? -2.182 13.574 -4.447 1.00 86.94 176 LEU A C 1
ATOM 1432 O O . LEU A 1 176 ? -2.554 14.188 -3.448 1.00 86.94 176 LEU A O 1
ATOM 1436 N N . ALA A 1 177 ? -2.774 13.711 -5.633 1.00 88.62 177 ALA A N 1
ATOM 1437 C CA . ALA A 1 177 ? -3.910 14.598 -5.855 1.00 88.62 177 ALA A CA 1
ATOM 1438 C C . ALA A 1 177 ? -5.147 14.168 -5.047 1.00 88.62 177 ALA A C 1
ATOM 1440 O O . ALA A 1 177 ? -5.859 15.018 -4.511 1.00 88.62 177 ALA A O 1
ATOM 1441 N N . GLU A 1 178 ? -5.386 12.860 -4.926 1.00 88.88 178 GLU A N 1
ATOM 1442 C CA . GLU A 1 178 ? -6.521 12.302 -4.181 1.00 88.88 178 GLU A CA 1
ATOM 1443 C C . GLU A 1 178 ? -6.235 12.134 -2.674 1.00 88.88 178 GLU A C 1
ATOM 1445 O O . GLU A 1 178 ? -7.165 12.111 -1.867 1.00 88.88 178 GLU A O 1
ATOM 1450 N N . THR A 1 179 ? -4.962 12.082 -2.261 1.00 84.00 179 THR A N 1
ATOM 1451 C CA . THR A 1 179 ? -4.544 11.964 -0.850 1.00 84.00 179 THR A CA 1
ATOM 1452 C C . THR A 1 179 ? -3.492 13.015 -0.441 1.00 84.00 179 THR A C 1
ATOM 1454 O O . THR A 1 179 ? -2.442 12.675 0.104 1.00 84.00 179 THR A O 1
ATOM 1457 N N . PRO A 1 180 ? -3.759 14.329 -0.601 1.00 78.12 180 PRO A N 1
ATOM 1458 C CA . PRO A 1 180 ? -2.742 15.375 -0.412 1.00 78.12 180 PRO A CA 1
ATOM 1459 C C . PRO A 1 180 ? -2.184 15.443 1.017 1.00 78.12 180 PRO A C 1
ATOM 1461 O O . PRO A 1 180 ? -1.056 15.878 1.234 1.00 78.12 180 PRO A O 1
ATOM 1464 N N . ALA A 1 181 ? -2.941 14.965 2.009 1.00 75.25 181 ALA A N 1
ATOM 1465 C CA . ALA A 1 181 ? -2.494 14.874 3.398 1.00 75.25 181 ALA A CA 1
ATOM 1466 C C . ALA A 1 181 ? -1.330 13.886 3.619 1.00 75.25 181 ALA A C 1
ATOM 1468 O O . ALA A 1 181 ? -0.706 13.930 4.682 1.00 75.25 181 ALA A O 1
ATOM 1469 N N . GLN A 1 182 ? -1.050 13.005 2.649 1.00 71.75 182 GLN A N 1
ATOM 1470 C CA . GLN A 1 182 ? 0.053 12.042 2.687 1.00 71.75 182 GLN A CA 1
ATOM 1471 C C . GLN A 1 182 ? 1.364 12.586 2.128 1.00 71.75 182 GLN A C 1
ATOM 1473 O O . GLN A 1 182 ? 2.410 11.962 2.312 1.00 71.75 182 GLN A O 1
ATOM 1478 N N . GLN A 1 183 ? 1.347 13.762 1.501 1.00 71.88 183 GLN A N 1
ATOM 1479 C CA . GLN A 1 183 ? 2.574 14.388 1.037 1.00 71.88 183 GLN A CA 1
ATOM 1480 C C . GLN A 1 183 ? 3.513 14.649 2.223 1.00 71.88 183 GLN A C 1
ATOM 1482 O O . GLN A 1 183 ? 3.128 15.265 3.220 1.00 71.88 183 GLN A O 1
ATOM 1487 N N . GLY A 1 184 ? 4.752 14.161 2.128 1.00 66.50 184 GLY A N 1
ATOM 1488 C CA . GLY A 1 184 ? 5.721 14.285 3.214 1.00 66.50 184 GLY A CA 1
ATOM 1489 C C . GLY A 1 184 ? 5.360 13.457 4.454 1.00 66.50 184 GLY A C 1
ATOM 1490 O O . GLY A 1 184 ? 5.764 13.807 5.566 1.00 66.50 184 GLY A O 1
ATOM 1491 N N . ARG A 1 185 ? 4.612 12.357 4.301 1.00 68.62 185 ARG A N 1
ATOM 1492 C CA . ARG A 1 185 ? 4.406 11.353 5.354 1.00 68.62 185 ARG A CA 1
ATOM 1493 C C . ARG A 1 185 ? 4.950 10.005 4.913 1.00 68.62 185 ARG A C 1
ATOM 1495 O O . ARG A 1 185 ? 4.790 9.601 3.768 1.00 68.62 185 ARG A O 1
ATOM 1502 N N . MET A 1 186 ? 5.590 9.295 5.839 1.00 65.88 186 MET A N 1
ATOM 1503 C CA . MET A 1 186 ? 5.997 7.916 5.595 1.00 65.88 186 MET A CA 1
ATOM 1504 C C . MET A 1 186 ? 4.744 7.038 5.580 1.00 65.88 186 MET A C 1
ATOM 1506 O O . MET A 1 186 ? 4.079 6.894 6.607 1.00 65.88 186 MET A O 1
ATOM 1510 N N . THR A 1 187 ? 4.428 6.471 4.421 1.00 68.19 187 THR A N 1
ATOM 1511 C CA . THR A 1 187 ? 3.335 5.507 4.269 1.00 68.19 187 THR A CA 1
ATOM 1512 C C . THR A 1 187 ? 3.848 4.085 4.492 1.00 68.19 187 THR A C 1
ATOM 1514 O O . THR A 1 187 ? 5.035 3.796 4.328 1.00 68.19 187 THR A O 1
ATOM 1517 N N . GLY A 1 188 ? 2.953 3.165 4.863 1.00 66.00 188 GLY A N 1
ATOM 1518 C CA . GLY A 1 188 ? 3.272 1.734 4.925 1.00 66.00 188 GLY A CA 1
ATOM 1519 C C . GLY A 1 188 ? 3.354 1.055 3.551 1.00 66.00 188 GLY A C 1
ATOM 1520 O O . GLY A 1 188 ? 3.522 -0.163 3.494 1.00 66.00 188 GLY A O 1
ATOM 1521 N N . SER A 1 189 ? 3.205 1.814 2.460 1.00 79.75 189 SER A N 1
ATOM 1522 C CA . SER A 1 189 ? 2.990 1.291 1.111 1.00 79.75 189 SER A CA 1
ATOM 1523 C C . SER A 1 189 ? 4.206 1.504 0.219 1.00 79.75 189 SER A C 1
ATOM 1525 O O . SER A 1 189 ? 4.787 2.589 0.159 1.00 79.75 189 SER A O 1
ATOM 1527 N N . THR A 1 190 ? 4.602 0.445 -0.487 1.00 85.06 190 THR A N 1
ATOM 1528 C CA . THR A 1 190 ? 5.825 0.440 -1.305 1.00 85.06 190 THR A CA 1
ATOM 1529 C C . THR A 1 190 ? 5.561 -0.114 -2.699 1.00 85.06 190 THR A C 1
ATOM 1531 O O . THR A 1 190 ? 4.858 -1.113 -2.856 1.00 85.06 190 THR A O 1
ATOM 1534 N N . LEU A 1 191 ? 6.156 0.506 -3.715 1.00 88.25 191 LEU A N 1
ATOM 1535 C CA . LEU A 1 191 ? 6.269 -0.055 -5.056 1.00 88.25 191 LEU A CA 1
ATOM 1536 C C . LEU A 1 191 ? 7.666 -0.670 -5.182 1.00 88.25 191 LEU A C 1
ATOM 1538 O O . LEU A 1 191 ? 8.678 0.019 -5.086 1.00 88.25 191 LEU A O 1
ATOM 1542 N N . ARG A 1 192 ? 7.732 -1.988 -5.345 1.00 91.75 192 ARG A N 1
ATOM 1543 C CA . ARG A 1 192 ? 8.969 -2.749 -5.531 1.00 91.75 192 ARG A CA 1
ATOM 1544 C C . ARG A 1 192 ? 9.109 -3.097 -7.003 1.00 91.75 192 ARG A C 1
ATOM 1546 O O . ARG A 1 192 ? 8.387 -3.941 -7.530 1.00 91.75 192 ARG A O 1
ATOM 1553 N N . LEU A 1 193 ? 10.051 -2.440 -7.653 1.00 92.88 193 LEU A N 1
ATOM 1554 C CA . LEU A 1 193 ? 10.356 -2.601 -9.063 1.00 92.88 193 LEU A CA 1
ATOM 1555 C C . LEU A 1 193 ? 11.470 -3.633 -9.208 1.00 92.88 193 LEU A C 1
ATOM 1557 O O . LEU A 1 193 ? 12.545 -3.457 -8.640 1.00 92.88 193 LEU A O 1
ATOM 1561 N N . ARG A 1 194 ? 11.218 -4.715 -9.939 1.00 94.50 194 ARG A N 1
ATOM 1562 C CA . ARG A 1 194 ? 12.213 -5.731 -10.292 1.00 94.50 194 ARG A CA 1
ATOM 1563 C C . ARG A 1 194 ? 12.601 -5.525 -11.749 1.00 94.50 194 ARG A C 1
ATOM 1565 O O . ARG A 1 194 ? 11.899 -5.980 -12.648 1.00 94.50 194 ARG A O 1
ATOM 1572 N N . TYR A 1 195 ? 13.700 -4.817 -11.957 1.00 94.31 195 TYR A N 1
ATOM 1573 C CA . TYR A 1 195 ? 14.252 -4.541 -13.275 1.00 94.31 195 TYR A CA 1
ATOM 1574 C C . TYR A 1 195 ? 15.317 -5.577 -13.635 1.00 94.31 195 TYR A C 1
ATOM 1576 O O . TYR A 1 195 ? 16.139 -5.949 -12.791 1.00 94.31 195 TYR A O 1
ATOM 1584 N N . ARG A 1 196 ? 15.315 -6.045 -14.881 1.00 94.31 196 ARG A N 1
ATOM 1585 C CA . ARG A 1 196 ? 16.306 -6.997 -15.393 1.00 94.31 196 ARG A CA 1
ATOM 1586 C C . ARG A 1 196 ? 16.670 -6.648 -16.832 1.00 94.31 196 ARG A C 1
ATOM 1588 O O . ARG A 1 196 ? 15.775 -6.565 -17.669 1.00 94.31 196 ARG A O 1
ATOM 1595 N N . GLU A 1 197 ? 17.964 -6.506 -17.106 1.00 92.56 197 GLU A N 1
ATOM 1596 C CA . GLU A 1 197 ? 18.489 -6.395 -18.471 1.00 92.56 197 GLU A CA 1
ATOM 1597 C C . GLU A 1 197 ? 18.359 -7.725 -19.228 1.00 92.56 197 GLU A C 1
ATOM 1599 O O . GLU A 1 197 ? 18.298 -8.803 -18.630 1.00 92.56 197 GLU A O 1
ATOM 1604 N N . GLU A 1 198 ? 18.293 -7.660 -20.558 1.00 90.56 198 GLU A N 1
ATOM 1605 C CA . GLU A 1 198 ? 18.062 -8.851 -21.390 1.00 90.56 198 GLU A CA 1
ATOM 1606 C C . GLU A 1 198 ? 19.222 -9.859 -21.334 1.00 90.56 198 GLU A C 1
ATOM 1608 O O . GLU A 1 198 ? 18.992 -11.064 -21.460 1.00 90.56 198 GLU A O 1
ATOM 1613 N N . ASP A 1 199 ? 20.446 -9.376 -21.128 1.00 90.81 199 ASP A N 1
ATOM 1614 C CA . ASP A 1 199 ? 21.689 -10.148 -21.083 1.00 90.81 199 ASP A CA 1
ATOM 1615 C C . ASP A 1 199 ? 22.034 -10.694 -19.687 1.00 90.81 199 ASP A C 1
ATOM 1617 O O . ASP A 1 199 ? 22.880 -11.583 -19.564 1.00 90.81 199 ASP A O 1
ATOM 1621 N N . TRP A 1 200 ? 21.348 -10.241 -18.636 1.00 91.50 200 TRP A N 1
ATOM 1622 C CA . TRP A 1 200 ? 21.560 -10.752 -17.283 1.00 91.50 200 TRP A CA 1
ATOM 1623 C C . TRP A 1 200 ? 21.038 -12.189 -17.125 1.00 91.50 200 TRP A C 1
ATOM 1625 O O . TRP A 1 200 ? 20.035 -12.561 -17.746 1.00 91.50 200 TRP A O 1
ATOM 1635 N N . PRO A 1 201 ? 21.630 -13.005 -16.231 1.00 89.69 201 PRO A N 1
ATOM 1636 C CA . PRO A 1 201 ? 21.077 -14.312 -15.869 1.00 89.69 201 PRO A CA 1
ATOM 1637 C C . PRO A 1 201 ? 19.600 -14.229 -15.444 1.00 89.69 201 PRO A C 1
ATOM 1639 O O . PRO A 1 201 ? 19.164 -13.218 -14.896 1.00 89.69 201 PRO A O 1
ATOM 1642 N N . GLU A 1 202 ? 18.814 -15.286 -15.682 1.00 84.50 202 GLU A N 1
ATOM 1643 C CA . GLU A 1 202 ? 17.364 -15.292 -15.391 1.00 84.50 202 GLU A CA 1
ATOM 1644 C C . GLU A 1 202 ? 17.037 -14.995 -13.919 1.00 84.50 202 GLU A C 1
ATOM 1646 O O . GLU A 1 202 ? 16.066 -14.295 -13.630 1.00 84.50 202 GLU A O 1
ATOM 1651 N N . ASP A 1 203 ? 17.877 -15.465 -12.996 1.00 86.56 203 ASP A N 1
ATOM 1652 C CA . ASP A 1 203 ? 17.694 -15.270 -11.554 1.00 86.56 203 ASP A CA 1
ATOM 1653 C C . ASP A 1 203 ? 18.137 -13.878 -11.062 1.00 86.56 203 ASP A C 1
ATOM 1655 O O . ASP A 1 203 ? 17.894 -13.514 -9.906 1.00 86.56 203 ASP A O 1
ATOM 1659 N N . ASN A 1 204 ? 18.758 -13.072 -11.929 1.00 88.31 204 ASN A N 1
ATOM 1660 C CA . ASN A 1 204 ? 19.326 -11.782 -11.563 1.00 88.31 204 ASN A CA 1
ATOM 1661 C C . ASN A 1 204 ? 18.373 -10.647 -11.939 1.00 88.31 204 ASN A C 1
ATOM 1663 O O . ASN A 1 204 ? 18.121 -10.367 -13.108 1.00 88.31 204 ASN A O 1
ATOM 1667 N N . CYS A 1 205 ? 17.878 -9.942 -10.924 1.00 90.88 205 CYS A N 1
ATOM 1668 C CA . CYS A 1 205 ? 17.107 -8.718 -11.103 1.00 90.88 205 CYS A CA 1
ATOM 1669 C C . CYS A 1 205 ? 17.521 -7.665 -10.073 1.00 90.88 205 CYS A C 1
ATOM 1671 O O . CYS A 1 205 ? 17.631 -7.949 -8.874 1.00 90.88 205 CYS A O 1
ATOM 1673 N N . CYS A 1 206 ? 17.678 -6.427 -10.529 1.00 91.88 206 CYS A N 1
ATOM 1674 C CA . CYS A 1 206 ? 17.831 -5.279 -9.656 1.00 91.88 206 CYS A CA 1
ATOM 1675 C C . CYS A 1 206 ? 16.473 -4.960 -9.023 1.00 91.88 206 CYS A C 1
ATOM 1677 O O . CYS A 1 206 ? 15.463 -4.847 -9.718 1.00 91.88 206 CYS A O 1
ATOM 1679 N N . THR A 1 207 ? 16.434 -4.837 -7.696 1.00 90.88 207 THR A N 1
ATOM 1680 C CA . THR A 1 207 ? 15.220 -4.427 -6.981 1.00 90.88 207 THR A CA 1
ATOM 1681 C C . THR A 1 207 ? 15.348 -2.982 -6.527 1.00 90.88 207 THR A C 1
ATOM 1683 O O . THR A 1 207 ? 16.225 -2.659 -5.726 1.00 90.88 207 THR A O 1
ATOM 1686 N N . VAL A 1 208 ? 14.435 -2.134 -6.992 1.00 86.88 208 VAL A N 1
ATOM 1687 C CA . VAL A 1 208 ? 14.304 -0.735 -6.577 1.00 86.88 208 VAL A CA 1
ATOM 1688 C C . VAL A 1 208 ? 13.027 -0.598 -5.758 1.00 86.88 208 VAL A C 1
ATOM 1690 O O . VAL A 1 208 ? 11.951 -0.991 -6.202 1.00 86.88 208 VAL A O 1
ATOM 1693 N N . ALA A 1 209 ? 13.138 -0.077 -4.539 1.00 84.38 209 ALA A N 1
ATOM 1694 C CA . ALA A 1 209 ? 11.986 0.192 -3.687 1.00 84.38 209 ALA A CA 1
ATOM 1695 C C . ALA A 1 209 ? 11.655 1.686 -3.732 1.00 84.38 209 ALA A C 1
ATOM 1697 O O . ALA A 1 209 ? 12.448 2.508 -3.281 1.00 84.38 209 ALA A O 1
ATOM 1698 N N . LEU A 1 210 ? 10.475 2.018 -4.247 1.00 80.75 210 LEU A N 1
ATOM 1699 C CA . LEU A 1 210 ? 9.893 3.351 -4.170 1.00 80.75 210 LEU A CA 1
ATOM 1700 C C . LEU A 1 210 ? 8.867 3.346 -3.034 1.00 80.75 210 LEU A C 1
ATOM 1702 O O . LEU A 1 210 ? 7.795 2.747 -3.146 1.00 80.75 210 LEU A O 1
ATOM 1706 N N . THR A 1 211 ? 9.204 3.968 -1.910 1.00 74.25 211 THR A N 1
ATOM 1707 C CA . THR A 1 211 ? 8.242 4.164 -0.818 1.00 74.25 211 THR A CA 1
ATOM 1708 C C . THR A 1 211 ? 7.347 5.346 -1.179 1.00 74.25 211 THR A C 1
ATOM 1710 O O . THR A 1 211 ? 7.843 6.425 -1.480 1.00 74.25 211 THR A O 1
ATOM 1713 N N . LEU A 1 212 ? 6.026 5.163 -1.203 1.00 70.75 212 LEU A N 1
ATOM 1714 C CA . LEU A 1 212 ? 5.133 6.205 -1.716 1.00 70.75 212 LEU A CA 1
ATOM 1715 C C . LEU A 1 212 ? 5.301 7.507 -0.913 1.00 70.75 212 LEU A C 1
ATOM 1717 O O . LEU A 1 212 ? 5.164 7.515 0.312 1.00 70.75 212 LEU A O 1
ATOM 1721 N N . PHE A 1 213 ? 5.610 8.583 -1.645 1.00 66.56 213 PHE A N 1
ATOM 1722 C CA . PHE A 1 213 ? 5.791 9.968 -1.182 1.00 66.56 213 PHE A CA 1
ATOM 1723 C C . PHE A 1 213 ? 7.028 10.258 -0.321 1.00 66.56 213 PHE A C 1
ATOM 1725 O O . PHE A 1 213 ? 7.181 11.387 0.144 1.00 66.56 213 PHE A O 1
ATOM 1732 N N . TYR A 1 214 ? 7.937 9.292 -0.162 1.00 64.69 214 TYR A N 1
ATOM 1733 C CA . TYR A 1 214 ? 9.245 9.500 0.459 1.00 64.69 214 TYR A CA 1
ATOM 1734 C C . TYR A 1 214 ? 10.248 8.461 -0.021 1.00 64.69 214 TYR A C 1
ATOM 1736 O O . TYR A 1 214 ? 9.978 7.276 0.080 1.00 64.69 214 TYR A O 1
ATOM 1744 N N . SER A 1 215 ? 11.449 8.860 -0.429 1.00 55.50 215 SER A N 1
ATOM 1745 C CA . SER A 1 215 ? 12.552 7.915 -0.632 1.00 55.50 215 SER A CA 1
ATOM 1746 C C . SER A 1 215 ? 13.722 8.261 0.284 1.00 55.50 215 SER A C 1
ATOM 1748 O O . SER A 1 215 ? 14.005 9.434 0.546 1.00 55.50 215 SER A O 1
ATOM 1750 N N . LEU A 1 216 ? 14.363 7.226 0.831 1.00 54.84 216 LEU A N 1
ATOM 1751 C CA . LEU A 1 216 ? 15.576 7.360 1.627 1.00 54.84 216 LEU A CA 1
ATOM 1752 C C . LEU A 1 216 ? 16.767 7.343 0.665 1.00 54.84 216 LEU A C 1
ATOM 1754 O O . LEU A 1 216 ? 17.170 6.285 0.183 1.00 54.84 216 LEU A O 1
ATOM 1758 N N . PHE A 1 217 ? 17.327 8.512 0.380 1.00 53.47 217 PHE A N 1
ATOM 1759 C CA . PHE A 1 217 ? 18.479 8.655 -0.499 1.00 53.47 217 PHE A CA 1
ATOM 1760 C C . PHE A 1 217 ? 19.770 8.531 0.295 1.00 53.47 217 PHE A C 1
ATOM 1762 O O . PHE A 1 217 ? 19.976 9.248 1.270 1.00 53.47 217 PHE A O 1
ATOM 1769 N N . HIS A 1 218 ? 20.671 7.655 -0.148 1.00 50.38 218 HIS A N 1
ATOM 1770 C CA . HIS A 1 218 ? 22.037 7.643 0.356 1.00 50.38 218 HIS A CA 1
ATOM 1771 C C . HIS A 1 218 ? 22.819 8.791 -0.267 1.00 50.38 218 HIS A C 1
ATOM 1773 O O . HIS A 1 218 ? 23.073 8.814 -1.471 1.00 50.38 218 HIS A O 1
ATOM 1779 N N . THR A 1 219 ? 23.227 9.741 0.561 1.00 54.19 219 THR A N 1
ATOM 1780 C CA . THR A 1 219 ? 24.123 10.807 0.138 1.00 54.19 219 THR A CA 1
ATOM 1781 C C . THR A 1 219 ? 25.531 10.227 -0.018 1.00 54.19 219 THR A C 1
ATOM 1783 O O . THR A 1 219 ? 25.954 9.358 0.748 1.00 54.19 219 THR A O 1
ATOM 1786 N N . GLY A 1 220 ? 26.301 10.712 -0.999 1.00 50.88 220 GLY A N 1
ATOM 1787 C CA . GLY A 1 220 ? 27.657 10.220 -1.311 1.00 50.88 220 GLY A CA 1
ATOM 1788 C C . GLY A 1 220 ? 28.692 10.328 -0.174 1.00 50.88 220 GLY A C 1
ATOM 1789 O O . GLY A 1 220 ? 29.842 9.943 -0.350 1.00 50.88 220 GLY A O 1
ATOM 1790 N N . ASN A 1 221 ? 28.296 10.840 0.994 1.00 58.59 221 ASN A N 1
ATOM 1791 C CA . ASN A 1 221 ? 29.075 10.922 2.230 1.00 58.59 221 ASN A CA 1
ATOM 1792 C C . ASN A 1 221 ? 28.652 9.885 3.299 1.00 58.59 221 ASN A C 1
ATOM 1794 O O . ASN A 1 221 ? 29.105 9.973 4.438 1.00 58.59 221 ASN A O 1
ATOM 1798 N N . GLY A 1 222 ? 27.785 8.923 2.962 1.00 52.59 222 GLY A N 1
ATOM 1799 C CA . GLY A 1 222 ? 27.338 7.862 3.871 1.00 52.59 222 GLY A CA 1
ATOM 1800 C C . GLY A 1 222 ? 26.180 8.241 4.802 1.00 52.59 222 GLY A C 1
ATOM 1801 O O . GLY A 1 222 ? 25.792 7.424 5.636 1.00 52.59 222 GLY A O 1
ATOM 1802 N N . ALA A 1 223 ? 25.610 9.443 4.672 1.00 51.69 223 ALA A N 1
ATOM 1803 C CA . ALA A 1 223 ? 24.352 9.790 5.326 1.00 51.69 223 ALA A CA 1
ATOM 1804 C C . ALA A 1 223 ? 23.145 9.328 4.488 1.00 51.69 223 ALA A C 1
ATOM 1806 O O . ALA A 1 223 ? 23.277 8.862 3.354 1.00 51.69 223 ALA A O 1
ATOM 1807 N N . SER A 1 224 ? 21.959 9.356 5.094 1.00 54.31 224 SER A N 1
ATOM 1808 C CA . SER A 1 224 ? 20.705 9.051 4.406 1.00 54.31 224 SER A CA 1
ATOM 1809 C C . SER A 1 224 ? 19.737 10.202 4.622 1.00 54.31 224 SER A C 1
ATOM 1811 O O . SER A 1 224 ? 19.523 10.609 5.764 1.00 54.31 224 SER A O 1
ATOM 1813 N N . GLU A 1 225 ? 19.171 10.725 3.544 1.00 57.53 225 GLU A N 1
ATOM 1814 C CA . GLU A 1 225 ? 18.228 11.835 3.581 1.00 57.53 225 GLU A CA 1
ATOM 1815 C C . GLU A 1 225 ? 16.877 11.400 3.037 1.00 57.53 225 GLU A C 1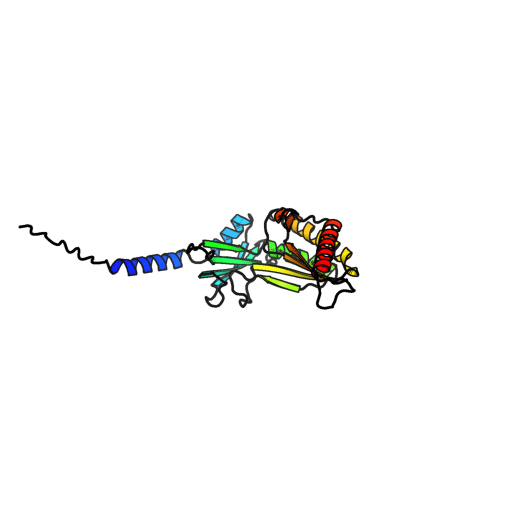
ATOM 1817 O O . GLU A 1 225 ? 16.773 10.730 2.012 1.00 57.53 225 GLU A O 1
ATOM 1822 N N . TRP A 1 226 ? 15.828 11.797 3.745 1.00 61.38 226 TRP A N 1
ATOM 1823 C CA . TRP A 1 226 ? 14.462 11.618 3.293 1.00 61.38 226 TRP A CA 1
ATOM 1824 C C . TRP A 1 226 ? 14.125 12.730 2.305 1.00 61.38 226 TRP A C 1
ATOM 1826 O O . TRP A 1 226 ? 14.061 13.896 2.698 1.00 61.38 226 TRP A O 1
ATOM 1836 N N . GLN A 1 227 ? 13.895 12.383 1.041 1.00 63.88 227 GLN A N 1
ATOM 1837 C CA . GLN A 1 227 ? 13.481 13.345 0.020 1.00 63.88 227 GLN A CA 1
ATOM 1838 C C . GLN A 1 227 ? 12.144 12.928 -0.594 1.00 63.88 227 GLN A C 1
ATOM 1840 O O . GLN A 1 227 ? 11.791 11.744 -0.618 1.00 63.88 227 GLN A O 1
ATOM 1845 N N . ASN A 1 228 ? 11.390 13.921 -1.065 1.00 65.69 228 ASN A N 1
ATOM 1846 C CA . ASN A 1 228 ? 10.185 13.673 -1.846 1.00 65.69 228 ASN A CA 1
ATOM 1847 C C . ASN A 1 228 ? 10.566 12.889 -3.104 1.00 65.69 228 ASN A C 1
ATOM 1849 O O . ASN A 1 228 ? 11.621 13.128 -3.689 1.00 65.69 228 ASN A O 1
ATOM 1853 N N . ILE A 1 229 ? 9.703 11.964 -3.514 1.00 66.06 229 ILE A N 1
ATOM 1854 C CA . ILE A 1 229 ? 9.867 11.300 -4.804 1.00 66.06 229 ILE A CA 1
ATOM 1855 C C . ILE A 1 229 ? 9.549 12.314 -5.898 1.00 66.06 229 ILE A C 1
ATOM 1857 O O . ILE A 1 229 ? 8.474 12.915 -5.879 1.00 66.06 229 ILE A O 1
ATOM 1861 N N . ASP A 1 230 ? 10.486 12.485 -6.825 1.00 76.94 230 ASP A N 1
ATOM 1862 C CA . ASP A 1 230 ? 10.207 13.133 -8.097 1.00 76.94 230 ASP A CA 1
ATOM 1863 C C . ASP A 1 230 ? 9.308 12.199 -8.913 1.00 76.94 230 ASP A C 1
ATOM 1865 O O . ASP A 1 230 ? 9.682 11.064 -9.221 1.00 76.94 230 ASP A O 1
ATOM 1869 N N . THR A 1 231 ? 8.073 12.636 -9.153 1.00 85.25 231 THR A N 1
ATOM 1870 C CA . THR A 1 231 ? 7.096 11.866 -9.924 1.00 85.25 231 THR A CA 1
ATOM 1871 C C . THR A 1 231 ? 7.292 12.035 -11.424 1.00 85.25 231 THR A C 1
ATOM 1873 O O . THR A 1 231 ? 6.540 11.424 -12.180 1.00 85.25 231 THR A O 1
ATOM 1876 N N . ASP A 1 232 ? 8.275 12.823 -11.871 1.00 89.94 232 ASP A N 1
ATOM 1877 C CA . ASP A 1 232 ? 8.627 12.939 -13.279 1.00 89.94 232 ASP A CA 1
ATOM 1878 C C . ASP A 1 232 ? 9.066 11.573 -13.860 1.00 89.94 232 ASP A C 1
ATOM 1880 O O . ASP A 1 232 ? 9.882 10.867 -13.252 1.00 89.94 232 ASP A O 1
ATOM 1884 N N . PRO A 1 233 ? 8.533 11.157 -15.026 1.00 93.00 233 PRO A N 1
ATOM 1885 C CA . PRO A 1 233 ? 8.880 9.876 -15.638 1.00 93.00 233 PRO A CA 1
ATOM 1886 C C . PRO A 1 233 ? 10.379 9.697 -15.907 1.00 93.00 233 PRO A C 1
ATOM 1888 O O . PRO A 1 233 ? 10.883 8.584 -15.739 1.00 93.00 233 PRO A O 1
ATOM 1891 N N . GLU A 1 234 ? 11.093 10.757 -16.303 1.00 92.69 234 GLU A N 1
ATOM 1892 C CA . GLU A 1 234 ? 12.534 10.694 -16.568 1.00 92.69 234 GLU A CA 1
ATOM 1893 C C . GLU A 1 234 ? 13.314 10.551 -15.264 1.00 92.69 234 GLU A C 1
ATOM 1895 O O . GLU A 1 234 ? 14.211 9.716 -15.183 1.00 92.69 234 GLU A O 1
ATOM 1900 N N . ALA A 1 235 ? 12.920 11.257 -14.201 1.00 89.31 235 ALA A N 1
ATOM 1901 C CA . ALA A 1 235 ? 13.539 11.091 -12.885 1.00 89.31 235 ALA A CA 1
ATOM 1902 C C . ALA A 1 235 ? 13.364 9.659 -12.336 1.00 89.31 235 ALA A C 1
ATOM 1904 O O . ALA A 1 235 ? 14.305 9.057 -11.805 1.00 89.31 235 ALA A O 1
ATOM 1905 N N . ILE A 1 236 ? 12.175 9.065 -12.508 1.00 90.38 236 ILE A N 1
ATOM 1906 C CA . ILE A 1 236 ? 11.917 7.657 -12.157 1.00 90.38 236 ILE A CA 1
ATOM 1907 C C . ILE A 1 236 ? 12.809 6.728 -12.993 1.00 90.38 236 ILE A C 1
ATOM 1909 O O . ILE A 1 236 ? 13.403 5.787 -12.457 1.00 90.38 236 ILE A O 1
ATOM 1913 N N . ARG A 1 237 ? 12.927 6.999 -14.297 1.00 93.44 237 ARG A N 1
ATOM 1914 C CA . ARG A 1 237 ? 13.751 6.227 -15.234 1.00 93.44 237 ARG A CA 1
ATOM 1915 C C . ARG A 1 237 ? 15.229 6.265 -14.850 1.00 93.44 237 ARG A C 1
ATOM 1917 O O . ARG A 1 237 ? 15.852 5.209 -14.745 1.00 93.44 237 ARG A O 1
ATOM 1924 N N . GLU A 1 238 ? 15.774 7.450 -14.594 1.00 91.44 238 GLU A N 1
ATOM 1925 C CA . GLU A 1 238 ? 17.150 7.642 -14.131 1.00 91.44 238 GLU A CA 1
ATOM 1926 C C . GLU A 1 238 ? 17.401 6.882 -12.826 1.00 91.44 238 GLU A C 1
ATOM 1928 O O . GLU A 1 238 ? 18.371 6.130 -12.731 1.00 91.44 238 GLU A O 1
ATOM 1933 N N . CYS A 1 239 ? 16.483 6.970 -11.858 1.00 88.44 239 CYS A N 1
ATOM 1934 C CA . CYS A 1 239 ? 16.592 6.246 -10.592 1.00 88.44 239 CYS A CA 1
ATOM 1935 C C . CYS A 1 239 ? 16.709 4.722 -10.788 1.00 88.44 239 CYS A C 1
ATOM 1937 O O . CYS A 1 239 ? 17.550 4.068 -10.156 1.00 88.44 239 CYS A O 1
ATOM 1939 N N . ILE A 1 240 ? 15.890 4.149 -11.679 1.00 91.25 240 ILE A N 1
ATOM 1940 C CA . ILE A 1 240 ? 15.914 2.715 -11.997 1.00 91.25 240 ILE A CA 1
ATOM 1941 C C . ILE A 1 240 ? 17.236 2.334 -12.670 1.00 91.25 240 ILE A C 1
ATOM 1943 O O . ILE A 1 240 ? 17.880 1.374 -12.241 1.00 91.25 240 ILE A O 1
ATOM 1947 N N . LEU A 1 241 ? 17.667 3.091 -13.681 1.00 93.75 241 LEU A N 1
ATOM 1948 C CA . LEU A 1 241 ? 18.885 2.798 -14.440 1.00 93.75 241 LEU A CA 1
ATOM 1949 C C . LEU A 1 241 ? 20.156 2.970 -13.601 1.00 93.75 241 LEU A C 1
ATOM 1951 O O . LEU A 1 241 ? 21.069 2.150 -13.687 1.00 93.75 241 LEU A O 1
ATOM 1955 N N . GLU A 1 242 ? 20.217 3.972 -12.724 1.00 90.69 242 GLU A N 1
ATOM 1956 C CA . GLU A 1 242 ? 21.327 4.123 -11.781 1.00 90.69 242 GLU A CA 1
ATOM 1957 C C . GLU A 1 242 ? 21.411 2.945 -10.805 1.00 90.69 242 GLU A C 1
ATOM 1959 O O . GLU A 1 242 ? 22.503 2.449 -10.501 1.00 90.69 242 GLU A O 1
ATOM 1964 N N . ALA A 1 243 ? 20.265 2.478 -10.301 1.00 88.31 243 ALA A N 1
ATOM 1965 C CA . ALA A 1 243 ? 20.211 1.309 -9.435 1.00 88.31 243 ALA A CA 1
ATOM 1966 C C . ALA A 1 243 ? 20.616 0.030 -10.180 1.00 88.31 243 ALA A C 1
ATOM 1968 O O . ALA A 1 243 ? 21.365 -0.777 -9.622 1.00 88.31 243 ALA A O 1
ATOM 1969 N N . ALA A 1 244 ? 20.184 -0.132 -11.432 1.00 91.00 244 ALA A N 1
ATOM 1970 C CA . ALA A 1 244 ? 20.579 -1.238 -12.296 1.00 91.00 244 ALA A CA 1
ATOM 1971 C C . ALA A 1 244 ? 22.096 -1.243 -12.542 1.00 91.00 244 ALA A C 1
ATOM 1973 O O . ALA A 1 244 ? 22.748 -2.244 -12.261 1.00 91.00 244 ALA A O 1
ATOM 1974 N N . ALA A 1 245 ? 22.683 -0.103 -12.913 1.00 90.06 245 ALA A N 1
ATOM 1975 C CA . ALA A 1 245 ? 24.123 0.021 -13.136 1.00 90.06 245 ALA A CA 1
ATOM 1976 C C . ALA A 1 245 ? 24.951 -0.226 -11.859 1.00 90.06 245 ALA A C 1
ATOM 1978 O O . ALA A 1 245 ? 26.057 -0.765 -11.910 1.00 90.06 245 ALA A O 1
ATOM 1979 N N . ARG A 1 246 ? 24.448 0.168 -10.676 1.00 89.31 246 ARG A N 1
ATOM 1980 C CA . ARG A 1 246 ? 25.084 -0.191 -9.390 1.00 89.31 246 ARG A CA 1
ATOM 1981 C C . ARG A 1 246 ? 25.038 -1.695 -9.136 1.00 89.31 246 ARG A C 1
ATOM 1983 O O . ARG A 1 246 ? 26.037 -2.249 -8.688 1.00 89.31 246 ARG A O 1
ATOM 1990 N N . TYR A 1 247 ? 23.894 -2.321 -9.398 1.00 89.69 247 TYR A N 1
ATOM 1991 C CA . TYR A 1 247 ? 23.702 -3.758 -9.229 1.00 89.69 247 TYR A CA 1
ATOM 1992 C C . TYR A 1 247 ? 24.631 -4.547 -10.160 1.00 89.69 247 TYR A C 1
ATOM 1994 O O . TYR A 1 247 ? 25.357 -5.420 -9.700 1.00 89.69 247 TYR A O 1
ATOM 2002 N N . GLU A 1 248 ? 24.698 -4.168 -11.433 1.00 89.12 248 GLU A N 1
ATOM 2003 C CA . GLU A 1 248 ? 25.587 -4.764 -12.433 1.00 89.12 248 GLU A CA 1
ATOM 2004 C C . GLU A 1 248 ? 27.057 -4.761 -11.986 1.00 89.12 248 GLU A C 1
ATOM 2006 O O . GLU A 1 248 ? 27.698 -5.809 -11.960 1.00 89.12 248 GLU A O 1
ATOM 2011 N N . ARG A 1 249 ? 27.565 -3.611 -11.514 1.00 90.50 249 ARG A N 1
ATOM 2012 C CA . ARG A 1 249 ? 28.932 -3.494 -10.970 1.00 90.50 249 ARG A CA 1
ATOM 2013 C C . ARG A 1 249 ? 29.163 -4.328 -9.713 1.00 90.50 249 ARG A C 1
ATOM 2015 O O . ARG A 1 249 ? 30.278 -4.774 -9.472 1.00 90.50 249 ARG A O 1
ATOM 2022 N N . GLN A 1 250 ? 28.145 -4.475 -8.869 1.00 88.12 250 GLN A N 1
ATOM 2023 C CA . GLN A 1 250 ? 28.258 -5.228 -7.621 1.00 88.12 250 GLN A CA 1
ATOM 2024 C C . GLN A 1 250 ? 28.356 -6.739 -7.868 1.00 88.12 250 GLN A C 1
ATOM 2026 O O . GLN A 1 250 ? 29.011 -7.434 -7.090 1.00 88.12 250 GLN A O 1
ATOM 2031 N N . TYR A 1 251 ? 27.692 -7.233 -8.913 1.00 85.88 251 TYR A N 1
ATOM 2032 C CA . TYR A 1 251 ? 27.580 -8.660 -9.213 1.00 85.88 251 TYR A CA 1
ATOM 2033 C C . TYR A 1 251 ? 28.389 -9.109 -10.435 1.00 85.88 251 TYR A C 1
ATOM 2035 O O . TYR A 1 251 ? 28.288 -10.277 -10.796 1.00 85.88 251 TYR A O 1
ATOM 2043 N N . ASP A 1 252 ? 29.200 -8.218 -11.015 1.00 82.81 252 ASP A N 1
ATOM 2044 C CA . ASP A 1 252 ? 30.092 -8.497 -12.151 1.00 82.81 252 ASP A CA 1
ATOM 2045 C C . ASP A 1 252 ? 29.341 -9.165 -13.315 1.00 82.81 252 ASP A C 1
ATOM 2047 O O . ASP A 1 252 ? 29.679 -10.253 -13.774 1.00 82.81 252 ASP A O 1
ATOM 2051 N N . LEU A 1 253 ? 28.227 -8.543 -13.720 1.00 80.81 253 LEU A N 1
ATOM 2052 C CA . LEU A 1 253 ? 27.324 -9.080 -14.748 1.00 80.81 253 LEU A CA 1
ATOM 2053 C C . LEU A 1 253 ? 27.719 -8.669 -16.180 1.00 80.81 253 LEU A C 1
ATOM 2055 O O . LEU A 1 253 ? 26.913 -8.857 -17.088 1.00 80.81 253 LEU A O 1
ATOM 2059 N N . GLN A 1 254 ? 28.946 -8.156 -16.362 1.00 62.91 254 GLN A N 1
ATOM 2060 C CA . GLN A 1 254 ? 29.576 -7.822 -17.650 1.00 62.91 254 GLN A CA 1
ATOM 2061 C C . GLN A 1 254 ? 30.795 -8.702 -17.934 1.00 62.91 254 GLN A C 1
ATOM 2063 O O . GLN A 1 254 ? 31.621 -8.881 -17.014 1.00 62.91 254 GLN A O 1
#

Sequence (254 aa):
MTGRAKFRLKKKQPLWALPILAAVLAVLCISFGPSSRSAMKQYLRERYGREFVILSSEKVPRDLLGHRVYSARTFTAAPKDDPDLRFFASSYWATDGFWPVIHHYCNDSYEEEQMLRIWEEEARTAGVDYSLVLERYPCSREAQTFRSGYGVILSFGPKDLDQICLLLSRSMERMLAETPAQQGRMTGSTLRLRYREEDWPEDNCCTVALTLFYSLFHTGNGASEWQNIDTDPEAIRECILEAAARYERQYDLQ